Protein AF-0000000082745280 (afdb_homodimer)

Sequence (286 aa):
MVLLRSLFILQVLVRMVLTYNFSNCNFASITDIYCNIIFHDLTGDLKGAKFAKFEQIEDCESKPACLLKIENYTLNPIPGCPSLPEKIFAWRTRAALIGHCPGYPETERNDGTQEMAQEVQNICLNQTSQILRLWYSFMQSPEMVLLRSLFILQVLVRMVLTYNFSNCNFASITDIYCNIIFHDLTGDLKGAKFAKFEQIEDCESKPACLLKIENYTLNPIPGCPSLPEKIFAWRTRAALIGHCPGYPETERNDGTQEMAQEVQNICLNQTSQILRLWYSFMQSPE

Solvent-accessible surface area (backbone atoms only — not comparable to full-atom values): 16224 Å² total; per-residue (Å²): 133,82,76,62,78,74,58,63,75,64,68,60,76,72,65,82,57,81,67,75,76,48,76,74,36,44,60,70,60,47,51,51,46,36,73,72,45,40,48,56,42,52,52,44,70,44,46,85,54,71,81,65,87,55,89,71,72,78,74,44,83,25,28,35,55,20,52,52,50,43,51,51,69,34,62,41,64,42,93,59,27,68,63,49,38,53,34,63,44,29,41,50,49,51,50,44,41,46,75,36,22,81,85,43,76,65,65,78,66,47,76,61,47,53,54,43,30,50,46,25,50,48,46,39,47,45,51,50,51,43,48,53,50,43,52,52,29,32,73,70,28,53,128,134,81,76,66,80,74,61,68,71,68,68,63,75,73,65,82,57,82,66,77,76,48,76,74,35,44,60,70,59,46,50,51,47,35,72,72,47,38,48,56,44,50,51,43,71,43,46,86,54,72,81,64,88,55,88,71,71,77,76,44,84,25,29,38,55,19,52,51,48,44,50,50,67,35,61,42,63,42,93,60,25,67,63,50,38,54,35,65,43,28,42,51,50,51,50,45,40,46,75,35,22,81,85,44,75,63,65,80,65,47,79,60,47,53,54,43,30,49,46,24,52,48,45,40,45,44,51,49,52,43,47,52,50,41,52,52,29,32,74,71,29,54,124

Structure (mmCIF, N/CA/C/O backbone):
data_AF-0000000082745280-model_v1
#
loop_
_entity.id
_entity.type
_entity.pdbx_description
1 polymer 'Thymic stromal lymphopoietin'
#
loop_
_atom_site.group_PDB
_atom_site.id
_atom_site.type_symbol
_atom_site.label_atom_id
_atom_site.label_alt_id
_atom_site.label_comp_id
_atom_site.label_asym_id
_atom_site.label_entity_id
_atom_site.label_seq_id
_atom_site.pdbx_PDB_ins_code
_atom_site.Cartn_x
_atom_site.Cartn_y
_atom_site.Cartn_z
_atom_site.occupancy
_atom_site.B_iso_or_equiv
_atom_site.auth_seq_id
_atom_site.auth_comp_id
_atom_site.auth_asym_id
_atom_site.auth_atom_id
_atom_site.pdbx_PDB_model_num
ATOM 1 N N . MET A 1 1 ? 30.295 -16.219 11.171 1 20.38 1 MET A N 1
ATOM 2 C CA . MET A 1 1 ? 28.951 -16.226 11.74 1 20.38 1 MET A CA 1
ATOM 3 C C . MET A 1 1 ? 27.934 -15.687 10.74 1 20.38 1 MET A C 1
ATOM 5 O O . MET A 1 1 ? 26.77 -15.475 11.084 1 20.38 1 MET A O 1
ATOM 9 N N . VAL A 1 2 ? 28.292 -14.887 9.694 1 24.74 2 VAL A N 1
ATOM 10 C CA . VAL A 1 2 ? 27.63 -13.977 8.766 1 24.74 2 VAL A CA 1
ATOM 11 C C . VAL A 1 2 ? 26.761 -14.772 7.793 1 24.74 2 VAL A C 1
ATOM 13 O O . VAL A 1 2 ? 26.062 -14.192 6.959 1 24.74 2 VAL A O 1
ATOM 16 N N . LEU A 1 3 ? 26.975 -15.99 7.508 1 25.63 3 LEU A N 1
ATOM 17 C CA . LEU A 1 3 ? 26.423 -16.866 6.48 1 25.63 3 LEU A CA 1
ATOM 18 C C . LEU A 1 3 ? 24.954 -17.17 6.757 1 25.63 3 LEU A C 1
ATOM 20 O O . LEU A 1 3 ? 24.206 -17.521 5.842 1 25.63 3 LEU A O 1
ATOM 24 N N . LEU A 1 4 ? 24.511 -17.364 8.083 1 24.7 4 LEU A N 1
ATOM 25 C CA . LEU A 1 4 ? 23.285 -17.982 8.575 1 24.7 4 LEU A CA 1
ATOM 26 C C . LEU A 1 4 ? 22.095 -17.046 8.395 1 24.7 4 LEU A C 1
ATOM 28 O O . LEU A 1 4 ? 20.959 -17.412 8.707 1 24.7 4 LEU A O 1
ATOM 32 N N . ARG A 1 5 ? 22.337 -15.763 8.452 1 27.57 5 ARG A N 1
ATOM 33 C CA . ARG A 1 5 ? 21.192 -14.861 8.527 1 27.57 5 ARG A CA 1
ATOM 34 C C . ARG A 1 5 ? 20.339 -14.951 7.266 1 27.57 5 ARG A C 1
ATOM 36 O O . ARG A 1 5 ? 19.291 -14.309 7.172 1 27.57 5 ARG A O 1
ATOM 43 N N . SER A 1 6 ? 20.843 -15.449 6.133 1 29.47 6 SER A N 1
ATOM 44 C CA . SER A 1 6 ? 20.234 -15.674 4.826 1 29.47 6 SER A CA 1
ATOM 45 C C . SER A 1 6 ? 19.077 -16.663 4.917 1 29.47 6 SER A C 1
ATOM 47 O O . SER A 1 6 ? 18.165 -16.637 4.088 1 29.47 6 SER A O 1
ATOM 49 N N . LEU A 1 7 ? 19.187 -17.801 5.7 1 30.43 7 LEU A N 1
ATOM 50 C CA . LEU A 1 7 ? 18.369 -19.009 5.677 1 30.43 7 LEU A CA 1
ATOM 51 C C . LEU A 1 7 ? 17.042 -18.78 6.392 1 30.43 7 LEU A C 1
ATOM 53 O O . LEU A 1 7 ? 16.236 -19.704 6.525 1 30.43 7 LEU A O 1
ATOM 57 N N . PHE A 1 8 ? 16.997 -17.891 7.317 1 29.07 8 PHE A N 1
ATOM 58 C CA . PHE A 1 8 ? 15.823 -17.979 8.177 1 29.07 8 PHE A CA 1
ATOM 59 C C . PHE A 1 8 ? 14.543 -17.846 7.361 1 29.07 8 PHE A C 1
ATOM 61 O O . PHE A 1 8 ? 13.467 -18.24 7.816 1 29.07 8 PHE A O 1
ATOM 68 N N . ILE A 1 9 ? 14.625 -17.053 6.339 1 33.56 9 ILE A N 1
ATOM 69 C CA . ILE A 1 9 ? 13.32 -16.753 5.761 1 33.56 9 ILE A CA 1
ATOM 70 C C . ILE A 1 9 ? 12.676 -18.038 5.244 1 33.56 9 ILE A C 1
ATOM 72 O O . ILE A 1 9 ? 11.463 -18.09 5.032 1 33.56 9 ILE A O 1
ATOM 76 N N . LEU A 1 10 ? 13.474 -18.985 4.713 1 32.57 10 LEU A N 1
ATOM 77 C CA . LEU A 1 10 ? 12.762 -20.05 4.016 1 32.57 10 LEU A CA 1
ATOM 78 C C . LEU A 1 10 ? 12.042 -20.961 5.005 1 32.57 10 LEU A C 1
ATOM 80 O O . LEU A 1 10 ? 11.668 -22.085 4.661 1 32.57 10 LEU A O 1
ATOM 84 N N . GLN A 1 11 ? 12.208 -20.792 6.265 1 29.78 11 GLN A N 1
ATOM 85 C CA . GLN A 1 11 ? 11.499 -21.867 6.951 1 29.78 11 GLN A CA 1
ATOM 86 C C . GLN A 1 11 ? 10.036 -21.922 6.522 1 29.78 11 GLN A C 1
ATOM 88 O O . GLN A 1 11 ? 9.188 -21.235 7.096 1 29.78 11 GLN A O 1
ATOM 93 N N . VAL A 1 12 ? 9.808 -21.929 5.241 1 33.23 12 VAL A N 1
ATOM 94 C CA . VAL A 1 12 ? 8.505 -22.421 4.805 1 33.23 12 VAL A CA 1
ATOM 95 C C . VAL A 1 12 ? 8.153 -23.698 5.563 1 33.23 12 VAL A C 1
ATOM 97 O O . VAL A 1 12 ? 8.877 -24.694 5.484 1 33.23 12 VAL A O 1
ATOM 100 N N . LEU A 1 13 ? 7.808 -23.733 6.764 1 31.34 13 LEU A N 1
ATOM 101 C CA . LEU A 1 13 ? 7.047 -24.91 7.166 1 31.34 13 LEU A CA 1
ATOM 102 C C . LEU A 1 13 ? 6.226 -25.451 6.001 1 31.34 13 LEU A C 1
ATOM 104 O O . LEU A 1 13 ? 5.383 -24.74 5.447 1 31.34 13 LEU A O 1
ATOM 108 N N . VAL A 1 14 ? 6.849 -26.304 5.184 1 32.12 14 VAL A N 1
ATOM 109 C CA . VAL A 1 14 ? 6.13 -27.168 4.253 1 32.12 14 VAL A CA 1
ATOM 110 C C . VAL A 1 14 ? 4.923 -27.789 4.951 1 32.12 14 VAL A C 1
ATOM 112 O O . VAL A 1 14 ? 5.07 -28.711 5.757 1 32.12 14 VAL A O 1
ATOM 115 N N . ARG A 1 15 ? 4.085 -27.217 5.714 1 31.62 15 ARG A N 1
ATOM 116 C CA . ARG A 1 15 ? 2.864 -27.977 5.956 1 31.62 15 ARG A CA 1
ATOM 117 C C . ARG A 1 15 ? 2.512 -28.845 4.753 1 31.62 15 ARG A C 1
ATOM 119 O O . ARG A 1 15 ? 2.545 -28.378 3.613 1 31.62 15 ARG A O 1
ATOM 126 N N . MET A 1 16 ? 2.77 -30.044 4.775 1 33.92 16 MET A N 1
ATOM 127 C CA . MET A 1 16 ? 2.206 -31.07 3.903 1 33.92 16 MET A CA 1
ATOM 128 C C . MET A 1 16 ? 0.818 -30.667 3.415 1 33.92 16 MET A C 1
ATOM 130 O O . MET A 1 16 ? -0.185 -31.244 3.837 1 33.92 16 MET A O 1
ATOM 134 N N . VAL A 1 17 ? 0.343 -29.474 3.639 1 40.25 17 VAL A N 1
ATOM 135 C CA . VAL A 1 17 ? -0.977 -29.168 3.097 1 40.25 17 VAL A CA 1
ATOM 136 C C . VAL A 1 17 ? -1.088 -29.707 1.672 1 40.25 17 VAL A C 1
ATOM 138 O O . VAL A 1 17 ? -0.15 -29.587 0.881 1 40.25 17 VAL A O 1
ATOM 141 N N . LEU A 1 18 ? -1.775 -30.672 1.586 1 46.65 18 LEU A N 1
ATOM 142 C CA . LEU A 1 18 ? -2.279 -31.201 0.323 1 46.65 18 LEU A CA 1
ATOM 143 C C . LEU A 1 18 ? -2.377 -30.099 -0.727 1 46.65 18 LEU A C 1
ATOM 145 O O . LEU A 1 18 ? -3.23 -29.214 -0.626 1 46.65 18 LEU A O 1
ATOM 149 N N . THR A 1 19 ? -1.165 -29.609 -1.071 1 64.26 19 THR A N 1
ATOM 150 C CA . THR A 1 19 ? -1.054 -28.599 -2.118 1 64.26 19 THR A CA 1
ATOM 151 C C . THR A 1 19 ? -1.897 -28.983 -3.331 1 64.26 19 THR A C 1
ATOM 153 O O . THR A 1 19 ? -2.028 -30.165 -3.653 1 64.26 19 THR A O 1
ATOM 156 N N . TYR A 1 20 ? -2.902 -28.225 -3.576 1 77.71 20 TYR A N 1
ATOM 157 C CA . TYR A 1 20 ? -3.739 -28.363 -4.763 1 77.71 20 TYR A CA 1
ATOM 158 C C . TYR A 1 20 ? -2.896 -28.688 -5.99 1 77.71 20 TYR A C 1
ATOM 160 O O . TYR A 1 20 ? -1.792 -28.162 -6.15 1 77.71 20 TYR A O 1
ATOM 168 N N . ASN A 1 21 ? -3.322 -29.754 -6.628 1 85.62 21 ASN A N 1
ATOM 169 C CA . ASN A 1 21 ? -2.713 -30.068 -7.916 1 85.62 21 ASN A CA 1
ATOM 170 C C . ASN A 1 21 ? -3.196 -29.122 -9.011 1 85.62 21 ASN A C 1
ATOM 172 O O . ASN A 1 21 ? -4.35 -29.195 -9.435 1 85.62 21 ASN A O 1
ATOM 176 N N . PHE A 1 22 ? -2.355 -28.33 -9.534 1 92.74 22 PHE A N 1
ATOM 177 C CA . PHE A 1 22 ? -2.747 -27.282 -10.469 1 92.74 22 PHE A CA 1
ATOM 178 C C . PHE A 1 22 ? -2.64 -27.772 -11.908 1 92.74 22 PHE A C 1
ATOM 180 O O . PHE A 1 22 ? -2.738 -26.981 -12.848 1 92.74 22 PHE A O 1
ATOM 187 N N . SER A 1 23 ? -2.473 -29.066 -12.091 1 91.05 23 SER A N 1
ATOM 188 C CA . SER A 1 23 ? -2.208 -29.591 -13.426 1 91.05 23 SER A CA 1
ATOM 189 C C . SER A 1 23 ? -3.43 -29.452 -14.328 1 91.05 23 SER A C 1
ATOM 191 O O . SER A 1 23 ? -3.302 -29.408 -15.553 1 91.05 23 SER A O 1
ATOM 193 N N . ASN A 1 24 ? -4.605 -29.338 -13.803 1 92.63 24 ASN A N 1
ATOM 194 C CA . ASN A 1 24 ? -5.817 -29.325 -14.617 1 92.63 24 ASN A CA 1
ATOM 195 C C . ASN A 1 24 ? -6.37 -27.912 -14.775 1 92.63 24 ASN A C 1
ATOM 197 O O . ASN A 1 24 ? -7.516 -27.732 -15.191 1 92.63 24 ASN A O 1
ATOM 201 N N . CYS A 1 25 ? -5.631 -26.935 -14.477 1 95.01 25 CYS A N 1
ATOM 202 C CA . CYS A 1 25 ? -6.085 -25.552 -14.563 1 95.01 25 CYS A CA 1
ATOM 203 C C . CYS A 1 25 ? -6.121 -25.079 -16.011 1 95.01 25 CYS A C 1
ATOM 205 O O . CYS A 1 25 ? -5.441 -25.643 -16.87 1 95.01 25 CYS A O 1
ATOM 207 N N . ASN A 1 26 ? -7.073 -24.102 -16.284 1 96.17 26 ASN A N 1
ATOM 208 C CA . ASN A 1 26 ? -7.103 -23.431 -17.579 1 96.17 26 ASN A CA 1
ATOM 209 C C . ASN A 1 26 ? -6.022 -22.358 -17.68 1 96.17 26 ASN A C 1
ATOM 211 O O . ASN A 1 26 ? -6.287 -21.179 -17.44 1 96.17 26 ASN A O 1
ATOM 215 N N . PHE A 1 27 ? -4.859 -22.767 -18.09 1 95.47 27 PHE A N 1
ATOM 216 C CA . PHE A 1 27 ? -3.68 -21.909 -18.081 1 95.47 27 PHE A CA 1
ATOM 217 C C . PHE A 1 27 ? -3.87 -20.719 -19.014 1 95.47 27 PHE A C 1
ATOM 219 O O . PHE A 1 27 ? -3.394 -19.618 -18.729 1 95.47 27 PHE A O 1
ATOM 226 N N . ALA A 1 28 ? -4.566 -20.93 -20.116 1 94.64 28 ALA A N 1
ATOM 227 C CA . ALA A 1 28 ? -4.796 -19.839 -21.06 1 94.64 28 ALA A CA 1
ATOM 228 C C . ALA A 1 28 ? -5.616 -18.723 -20.418 1 94.64 28 ALA A C 1
ATOM 230 O O . ALA A 1 28 ? -5.269 -17.545 -20.531 1 94.64 28 ALA A O 1
ATOM 231 N N . SER A 1 29 ? -6.633 -19.106 -19.677 1 94.33 29 SER A N 1
ATOM 232 C CA . SER A 1 29 ? -7.482 -18.119 -19.017 1 94.33 29 SER A CA 1
ATOM 233 C C . SER A 1 29 ? -6.73 -17.403 -17.9 1 94.33 29 SER A C 1
ATOM 235 O O . SER A 1 29 ? -6.869 -16.19 -17.73 1 94.33 29 SER A O 1
ATOM 237 N N . ILE A 1 30 ? -5.976 -18.123 -17.186 1 94.73 30 ILE A N 1
ATOM 238 C CA . ILE A 1 30 ? -5.218 -17.541 -16.083 1 94.73 30 ILE A CA 1
ATOM 239 C C . ILE A 1 30 ? -4.18 -16.564 -16.631 1 94.73 30 ILE A C 1
ATOM 241 O O . ILE A 1 30 ? -3.983 -15.482 -16.074 1 94.73 30 ILE A O 1
ATOM 245 N N . THR A 1 31 ? -3.51 -16.933 -17.727 1 94.32 31 THR A N 1
ATOM 246 C CA . THR A 1 31 ? -2.565 -16.032 -18.378 1 94.32 31 THR A CA 1
ATOM 247 C C . THR A 1 31 ? -3.254 -14.737 -18.798 1 94.32 31 THR A C 1
ATOM 249 O O . THR A 1 31 ? -2.71 -13.647 -18.606 1 94.32 31 THR A O 1
ATOM 252 N N . ASP A 1 32 ? -4.448 -14.892 -19.336 1 93.84 32 ASP A N 1
ATOM 253 C CA . ASP A 1 32 ? -5.207 -13.723 -19.768 1 93.84 32 ASP A CA 1
ATOM 254 C C . ASP A 1 32 ? -5.53 -12.81 -18.588 1 93.84 32 ASP A C 1
ATOM 256 O O . ASP A 1 32 ? -5.377 -11.59 -18.679 1 93.84 32 ASP A O 1
ATOM 260 N N . ILE A 1 33 ? -5.916 -13.341 -17.457 1 92.17 33 ILE A N 1
ATOM 261 C CA . ILE A 1 33 ? -6.25 -12.58 -16.258 1 92.17 33 ILE A CA 1
ATOM 262 C C . ILE A 1 33 ? -4.996 -11.904 -15.71 1 92.17 33 ILE A C 1
ATOM 264 O O . ILE A 1 33 ? -5.034 -10.735 -15.319 1 92.17 33 ILE A O 1
ATOM 268 N N . TYR A 1 34 ? -3.91 -12.625 -15.716 1 93.83 34 TYR A N 1
ATOM 269 C CA . TYR A 1 34 ? -2.663 -12.027 -15.252 1 93.83 34 TYR A CA 1
ATOM 270 C C . TYR A 1 34 ? -2.272 -10.837 -16.12 1 93.83 34 TYR A C 1
ATOM 272 O O . TYR A 1 34 ? -2.029 -9.741 -15.61 1 93.83 34 TYR A O 1
ATOM 280 N N . CYS A 1 35 ? -2.246 -11 -17.482 1 92.28 35 CYS A N 1
ATOM 281 C CA . CYS A 1 35 ? -1.739 -9.983 -18.397 1 92.28 35 CYS A CA 1
ATOM 282 C C . CYS A 1 35 ? -2.62 -8.74 -18.372 1 92.28 35 CYS A C 1
ATOM 284 O O . CYS A 1 35 ? -2.121 -7.618 -18.471 1 92.28 35 CYS A O 1
ATOM 286 N N . ASN A 1 36 ? -3.876 -8.951 -18.063 1 90.21 36 ASN A N 1
ATOM 287 C CA . ASN A 1 36 ? -4.789 -7.828 -18.252 1 90.21 36 ASN A CA 1
ATOM 288 C C . ASN A 1 36 ? -5.172 -7.187 -16.922 1 90.21 36 ASN A C 1
ATOM 290 O O . ASN A 1 36 ? -5.676 -6.063 -16.892 1 90.21 36 ASN A O 1
ATOM 294 N N . ILE A 1 37 ? -4.942 -7.879 -15.793 1 88.98 37 ILE A N 1
ATOM 295 C CA . ILE A 1 37 ? -5.477 -7.366 -14.536 1 88.98 37 ILE A CA 1
ATOM 296 C C . ILE A 1 37 ? -4.396 -7.41 -13.459 1 88.98 37 ILE A C 1
ATOM 298 O O . ILE A 1 37 ? -3.899 -6.367 -13.026 1 88.98 37 ILE A O 1
ATOM 302 N N . ILE A 1 38 ? -3.89 -8.607 -13.134 1 91.4 38 ILE A N 1
ATOM 303 C CA . ILE A 1 38 ? -3.026 -8.816 -11.977 1 91.4 38 ILE A CA 1
ATOM 304 C C . ILE A 1 38 ? -1.689 -8.111 -12.198 1 91.4 38 ILE A C 1
ATOM 306 O O . ILE A 1 38 ? -1.126 -7.529 -11.269 1 91.4 38 ILE A O 1
ATOM 310 N N . PHE A 1 39 ? -1.204 -8.087 -13.451 1 90.86 39 PHE A N 1
ATOM 311 C CA . PHE A 1 39 ? 0.055 -7.437 -13.796 1 90.86 39 PHE A CA 1
ATOM 312 C C . PHE A 1 39 ? 0.01 -5.953 -13.452 1 90.86 39 PHE A C 1
ATOM 314 O O . PHE A 1 39 ? 0.964 -5.413 -12.888 1 90.86 39 PHE A O 1
ATOM 321 N N . HIS A 1 40 ? -1.087 -5.34 -13.723 1 86.77 40 HIS A N 1
ATOM 322 C CA . HIS A 1 40 ? -1.23 -3.912 -13.459 1 86.77 40 HIS A CA 1
ATOM 323 C C . HIS A 1 40 ? -1.267 -3.629 -11.961 1 86.77 40 HIS A C 1
ATOM 325 O O . HIS A 1 40 ? -0.706 -2.633 -11.5 1 86.77 40 HIS A O 1
ATOM 331 N N . ASP A 1 41 ? -1.914 -4.561 -11.266 1 84.49 41 ASP A N 1
ATOM 332 C CA . ASP A 1 41 ? -1.949 -4.409 -9.815 1 84.49 41 ASP A CA 1
ATOM 333 C C . ASP A 1 41 ? -0.55 -4.529 -9.216 1 84.49 41 ASP A C 1
ATOM 335 O O . ASP A 1 41 ? -0.156 -3.717 -8.377 1 84.49 41 ASP A O 1
ATOM 339 N N . LEU A 1 42 ? 0.218 -5.519 -9.649 1 87.75 42 LEU A N 1
ATOM 340 C CA . LEU A 1 42 ? 1.561 -5.771 -9.137 1 87.75 42 LEU A CA 1
ATOM 341 C C . LEU A 1 42 ? 2.497 -4.615 -9.473 1 87.75 42 LEU A C 1
ATOM 343 O O . LEU A 1 42 ? 3.219 -4.122 -8.603 1 87.75 42 LEU A O 1
ATOM 347 N N . THR A 1 43 ? 2.453 -4.111 -10.682 1 84.55 43 THR A N 1
ATOM 348 C CA . THR A 1 43 ? 3.344 -3.033 -11.097 1 84.55 43 THR A CA 1
ATOM 349 C C . THR A 1 43 ? 2.957 -1.72 -10.422 1 84.55 43 THR A C 1
ATOM 351 O O . THR A 1 43 ? 3.819 -0.886 -10.137 1 84.55 43 THR A O 1
ATOM 354 N N . GLY A 1 44 ? 1.66 -1.573 -10.212 1 77.87 44 GLY A N 1
ATOM 355 C CA . GLY A 1 44 ? 1.217 -0.414 -9.454 1 77.87 44 GLY A CA 1
ATOM 356 C C . GLY A 1 44 ? 1.768 -0.379 -8.041 1 77.87 44 GLY A C 1
ATOM 357 O O . GLY A 1 44 ? 2.2 0.673 -7.563 1 77.87 44 GLY A O 1
ATOM 358 N N . ASP A 1 45 ? 1.731 -1.544 -7.359 1 78.1 45 ASP A N 1
ATOM 359 C CA . ASP A 1 45 ? 2.245 -1.656 -5.997 1 78.1 45 ASP A CA 1
ATOM 360 C C . ASP A 1 45 ? 3.749 -1.399 -5.955 1 78.1 45 ASP A C 1
ATOM 362 O O . ASP A 1 45 ? 4.279 -0.948 -4.938 1 78.1 45 ASP A O 1
ATOM 366 N N . LEU A 1 46 ? 4.399 -1.697 -7.048 1 78.64 46 LEU A N 1
ATOM 367 C CA . LEU A 1 46 ? 5.855 -1.599 -7.078 1 78.64 46 LEU A CA 1
ATOM 368 C C . LEU A 1 46 ? 6.296 -0.226 -7.574 1 78.64 46 LEU A C 1
ATOM 370 O O . LEU A 1 46 ? 7.494 0.058 -7.646 1 78.64 46 LEU A O 1
ATOM 374 N N . LYS A 1 47 ? 5.321 0.513 -7.88 1 70.27 47 LYS A N 1
ATOM 375 C CA . LYS A 1 47 ? 5.671 1.833 -8.397 1 70.27 47 LYS A CA 1
ATOM 376 C C . LYS A 1 47 ? 6.447 2.641 -7.361 1 70.27 47 LYS A C 1
ATOM 378 O O . LYS A 1 47 ? 6.031 2.741 -6.205 1 70.27 47 LYS A O 1
ATOM 383 N N . GLY A 1 48 ? 7.638 3.18 -7.79 1 59.46 48 GLY A N 1
ATOM 384 C CA . GLY A 1 48 ? 8.464 4.002 -6.92 1 59.46 48 GLY A CA 1
ATOM 385 C C . GLY A 1 48 ? 9.417 3.192 -6.062 1 59.46 48 GLY A C 1
ATOM 386 O O . GLY A 1 48 ? 10.252 3.755 -5.352 1 59.46 48 GLY A O 1
ATOM 387 N N . ALA A 1 49 ? 9.008 1.863 -5.904 1 62.75 49 ALA A N 1
ATOM 388 C CA . ALA A 1 49 ? 9.912 1.011 -5.136 1 62.75 49 ALA A CA 1
ATOM 389 C C . ALA A 1 49 ? 11.314 1.013 -5.739 1 62.75 49 ALA A C 1
ATOM 391 O O . ALA A 1 49 ? 11.47 1.087 -6.96 1 62.75 49 ALA A O 1
ATOM 392 N N . LYS A 1 50 ? 12.216 1.406 -4.931 1 54.88 50 LYS A N 1
ATOM 393 C CA . LYS A 1 50 ? 13.585 1.239 -5.41 1 54.88 50 LYS A CA 1
ATOM 394 C C . LYS A 1 50 ? 13.916 -0.234 -5.628 1 54.88 50 LYS A C 1
ATOM 396 O O . LYS A 1 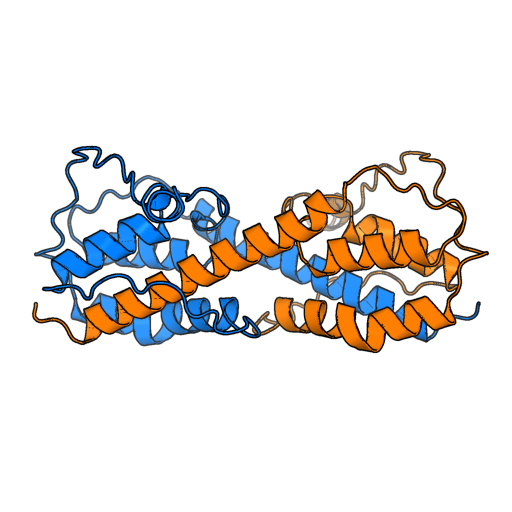50 ? 13.571 -1.082 -4.802 1 54.88 50 LYS A O 1
ATOM 401 N N . PHE A 1 51 ? 13.964 -0.723 -6.909 1 50.28 51 PHE A N 1
ATOM 402 C CA . PHE A 1 51 ? 14.246 -2.09 -7.33 1 50.28 51 PHE A CA 1
ATOM 403 C C . PHE A 1 51 ? 15.26 -2.745 -6.401 1 50.28 51 PHE A C 1
ATOM 405 O O . PHE A 1 51 ? 16.46 -2.476 -6.494 1 50.28 51 PHE A O 1
ATOM 412 N N . ALA A 1 52 ? 14.989 -2.703 -5.165 1 47.77 52 ALA A N 1
ATOM 413 C CA . ALA A 1 52 ? 15.982 -3.466 -4.414 1 47.77 52 ALA A CA 1
ATOM 414 C C . ALA A 1 52 ? 16.186 -4.85 -5.023 1 47.77 52 ALA A C 1
ATOM 416 O O . ALA A 1 52 ? 15.249 -5.439 -5.567 1 47.77 52 ALA A O 1
ATOM 417 N N . LYS A 1 53 ? 17.413 -5.119 -5.372 1 49.47 53 LYS A N 1
ATOM 418 C CA . LYS A 1 53 ? 17.934 -6.42 -5.78 1 49.47 53 LYS A CA 1
ATOM 419 C C . LYS A 1 53 ? 17.507 -7.514 -4.806 1 49.47 53 LYS A C 1
ATOM 421 O O . LYS A 1 53 ? 17.94 -7.528 -3.652 1 49.47 53 LYS A O 1
ATOM 426 N N . PHE A 1 54 ? 16.302 -7.975 -4.915 1 54.41 54 PHE A N 1
ATOM 427 C CA . PHE A 1 54 ? 15.944 -9.038 -3.984 1 54.41 54 PHE A CA 1
ATOM 428 C C . PHE A 1 54 ? 16.36 -10.399 -4.529 1 54.41 54 PHE A C 1
ATOM 430 O O . PHE A 1 54 ? 16.523 -10.565 -5.74 1 54.4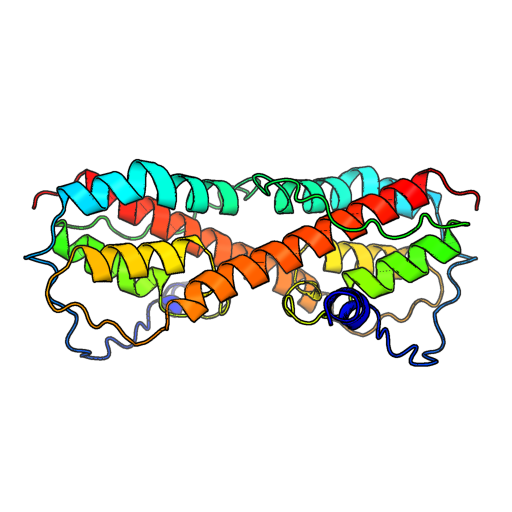1 54 PHE A O 1
ATOM 437 N N . GLU A 1 55 ? 16.96 -11.179 -3.568 1 56.42 55 GLU A N 1
ATOM 438 C CA . GLU A 1 55 ? 17.215 -12.565 -3.952 1 56.42 55 GLU A CA 1
ATOM 439 C C . GLU A 1 55 ? 16.031 -13.153 -4.713 1 56.42 55 GLU A C 1
ATOM 441 O O . GLU A 1 55 ? 14.883 -13.022 -4.283 1 56.42 55 GLU A O 1
ATOM 446 N N . GLN A 1 56 ? 16.321 -13.574 -5.791 1 62.8 56 GLN A N 1
ATOM 447 C CA . GLN A 1 56 ? 15.34 -13.967 -6.798 1 62.8 56 GLN A CA 1
ATOM 448 C C . GLN A 1 56 ? 14.845 -15.39 -6.558 1 62.8 56 GLN A C 1
ATOM 450 O O . GLN A 1 56 ? 15.629 -16.275 -6.208 1 62.8 56 GLN A O 1
ATOM 455 N N . ILE A 1 57 ? 13.572 -15.55 -6.34 1 68.24 57 ILE A N 1
ATOM 456 C CA . ILE A 1 57 ? 12.954 -16.871 -6.357 1 68.24 57 ILE A CA 1
ATOM 457 C C . ILE A 1 57 ? 13.295 -17.584 -7.663 1 68.24 57 ILE A C 1
ATOM 459 O O . ILE A 1 57 ? 13.364 -16.954 -8.722 1 68.24 57 ILE A O 1
ATOM 463 N N . GLU A 1 58 ? 13.661 -18.862 -7.468 1 73.16 58 GLU A N 1
ATOM 464 C CA . GLU A 1 58 ? 13.953 -19.689 -8.635 1 73.16 58 GLU A CA 1
ATOM 465 C C . GLU A 1 58 ? 12.744 -19.784 -9.561 1 73.16 58 GLU A C 1
ATOM 467 O O . GLU A 1 58 ? 11.607 -19.896 -9.097 1 73.16 58 GLU A O 1
ATOM 472 N N . ASP A 1 59 ? 13.077 -19.835 -10.85 1 80.21 59 ASP A N 1
ATOM 473 C CA . ASP A 1 59 ? 12.036 -20.007 -11.858 1 80.21 59 ASP A CA 1
ATOM 474 C C . ASP A 1 59 ? 11.329 -21.351 -11.694 1 80.21 59 ASP A C 1
ATOM 476 O O . ASP A 1 59 ? 11.876 -22.276 -11.09 1 80.21 59 ASP A O 1
ATOM 480 N N . CYS A 1 60 ? 10.119 -21.3 -12.165 1 85.97 60 CYS A N 1
ATOM 481 C CA . CYS A 1 60 ? 9.342 -22.528 -12.046 1 85.97 60 CYS A CA 1
ATOM 482 C C . CYS A 1 60 ? 9.606 -23.457 -13.225 1 85.97 60 CYS A C 1
ATOM 484 O O . CYS A 1 60 ? 10.045 -23.011 -14.286 1 85.97 60 CYS A O 1
ATOM 486 N N . GLU A 1 61 ? 9.404 -24.747 -12.987 1 86.14 61 GLU A N 1
ATOM 487 C CA . GLU A 1 61 ? 9.69 -25.763 -13.996 1 86.14 61 GLU A CA 1
ATOM 488 C C . GLU A 1 61 ? 8.472 -26.024 -14.878 1 86.14 61 GLU A C 1
ATOM 490 O O . GLU A 1 61 ? 8.594 -26.608 -15.957 1 86.14 61 GLU A O 1
ATOM 495 N N . SER A 1 62 ? 7.34 -25.77 -14.39 1 91.49 62 SER A N 1
ATOM 496 C CA . SER A 1 62 ? 6.085 -25.968 -15.109 1 91.49 62 SER A CA 1
ATOM 497 C C . SER A 1 62 ? 5.017 -24.987 -14.638 1 91.49 62 SER A C 1
ATOM 499 O O . SER A 1 62 ? 5.158 -24.367 -13.582 1 91.49 62 SER A O 1
ATOM 501 N N . LYS A 1 63 ? 3.99 -24.902 -15.399 1 93.71 63 LYS A N 1
ATOM 502 C CA . LYS A 1 63 ? 2.914 -23.981 -15.046 1 93.71 63 LYS A CA 1
ATOM 503 C C . LYS A 1 63 ? 2.259 -24.38 -13.727 1 93.71 63 LYS A C 1
ATOM 505 O O . LYS A 1 63 ? 2.011 -23.531 -12.868 1 93.71 63 LYS A O 1
ATOM 510 N N . PRO A 1 64 ? 2.046 -25.72 -13.536 1 91.51 64 PRO A N 1
ATOM 511 C CA . PRO A 1 64 ? 1.482 -26.087 -12.235 1 91.51 64 PRO A CA 1
ATOM 512 C C . PRO A 1 64 ? 2.416 -25.76 -11.072 1 91.51 64 PRO A C 1
ATOM 514 O O . PRO A 1 64 ? 1.96 -25.322 -10.013 1 91.51 64 PRO A O 1
ATOM 517 N N . ALA A 1 65 ? 3.648 -25.899 -11.232 1 87.78 65 ALA A N 1
ATOM 518 C CA . ALA A 1 65 ? 4.624 -25.594 -10.189 1 87.78 65 ALA A CA 1
ATOM 519 C C . ALA A 1 65 ? 4.663 -24.097 -9.896 1 87.78 65 ALA A C 1
ATOM 521 O O . ALA A 1 65 ? 4.832 -23.687 -8.745 1 87.78 65 ALA A O 1
ATOM 522 N N . CYS A 1 66 ? 4.442 -23.343 -10.937 1 92.66 66 CYS A N 1
ATOM 523 C CA . CYS A 1 66 ? 4.424 -21.894 -10.764 1 92.66 66 CYS A CA 1
ATOM 524 C C . CYS A 1 66 ? 3.2 -21.455 -9.969 1 92.66 66 CYS A C 1
ATOM 526 O O . CYS A 1 66 ? 3.309 -20.637 -9.054 1 92.66 66 CYS A O 1
ATOM 528 N N . LEU A 1 67 ? 2.104 -22.056 -10.349 1 93.12 67 LEU A N 1
ATOM 529 C CA . LEU A 1 67 ? 0.87 -21.689 -9.663 1 93.12 67 LEU A CA 1
ATOM 530 C C . LEU A 1 67 ? 0.937 -22.063 -8.186 1 93.12 67 LEU A C 1
ATOM 532 O O . LEU A 1 67 ? 0.388 -21.358 -7.337 1 93.12 67 LEU A O 1
ATOM 536 N N . LEU A 1 68 ? 1.637 -23.108 -7.862 1 88.84 68 LEU A N 1
ATOM 537 C CA . LEU A 1 68 ? 1.826 -23.493 -6.467 1 88.84 68 LEU A CA 1
ATOM 538 C C . LEU A 1 68 ? 2.63 -22.437 -5.717 1 88.84 68 LEU A C 1
ATOM 540 O O . LEU A 1 68 ? 2.255 -22.033 -4.614 1 88.84 68 LEU A O 1
ATOM 544 N N . LYS A 1 69 ? 3.673 -21.961 -6.335 1 86.46 69 LYS A N 1
ATOM 545 C CA . LYS A 1 69 ? 4.51 -20.931 -5.726 1 86.46 69 LYS A CA 1
ATOM 546 C C . LYS A 1 69 ? 3.756 -19.61 -5.607 1 86.46 69 LYS A C 1
ATOM 548 O O . LYS A 1 69 ? 3.819 -18.944 -4.571 1 86.46 69 LYS A O 1
ATOM 553 N N . ILE A 1 70 ? 3.093 -19.263 -6.671 1 91.45 70 ILE A N 1
ATOM 554 C CA . ILE A 1 70 ? 2.335 -18.017 -6.699 1 91.45 70 ILE A CA 1
ATOM 555 C C . ILE A 1 70 ? 1.287 -18.025 -5.588 1 91.45 70 ILE A C 1
ATOM 557 O O . ILE A 1 70 ? 1.15 -17.048 -4.849 1 91.45 70 ILE A O 1
ATOM 561 N N . GLU A 1 71 ? 0.528 -19.119 -5.495 1 87.76 71 GLU A N 1
ATOM 562 C CA . GLU A 1 71 ? -0.47 -19.243 -4.436 1 87.76 71 GLU A CA 1
ATOM 563 C C . GLU A 1 71 ? 0.165 -19.082 -3.058 1 87.76 71 GLU A C 1
ATOM 565 O O . GLU A 1 71 ? -0.337 -18.328 -2.222 1 87.76 71 GLU A O 1
ATOM 570 N N . ASN A 1 72 ? 1.241 -19.683 -2.811 1 83.99 72 ASN A N 1
ATOM 571 C CA . ASN A 1 72 ? 1.898 -19.677 -1.508 1 83.99 72 ASN A CA 1
ATOM 572 C C . ASN A 1 72 ? 2.438 -18.293 -1.159 1 83.99 72 ASN A C 1
ATOM 574 O O . ASN A 1 72 ? 2.179 -17.777 -0.07 1 83.99 72 ASN A O 1
ATOM 578 N N . TYR A 1 73 ? 3.09 -17.68 -2.086 1 84.98 73 TYR A N 1
ATOM 579 C CA . TYR A 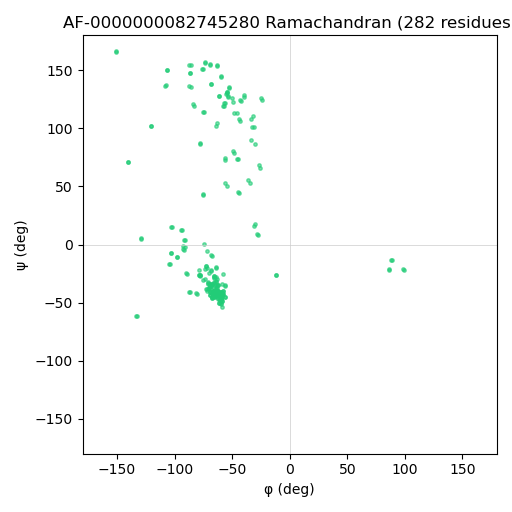1 73 ? 3.771 -16.419 -1.818 1 84.98 73 TYR A CA 1
ATOM 580 C C . TYR A 1 73 ? 2.783 -15.259 -1.796 1 84.98 73 TYR A C 1
ATOM 582 O O . TYR A 1 73 ? 3.059 -14.212 -1.205 1 84.98 73 TYR A O 1
ATOM 590 N N . THR A 1 74 ? 1.707 -15.44 -2.511 1 86.68 74 THR A N 1
ATOM 591 C CA . THR A 1 74 ? 0.733 -14.359 -2.619 1 86.68 74 THR A CA 1
ATOM 592 C C . THR A 1 74 ? -0.265 -14.413 -1.465 1 86.68 74 THR A C 1
ATOM 594 O O . THR A 1 74 ? -0.63 -13.377 -0.905 1 86.68 74 THR A O 1
ATOM 597 N N . LEU A 1 75 ? -0.734 -15.605 -1.065 1 83.16 75 LEU A N 1
ATOM 598 C CA . LEU A 1 75 ? -1.923 -15.709 -0.227 1 83.16 75 LEU A CA 1
ATOM 599 C C . LEU A 1 75 ? -1.544 -16.002 1.221 1 83.16 75 LEU A C 1
ATOM 601 O O . LEU A 1 75 ? -2.4 -15.977 2.108 1 83.16 75 LEU A O 1
ATOM 605 N N . ASN A 1 76 ? -0.321 -16.252 1.432 1 76.93 76 ASN A N 1
ATOM 606 C CA . ASN A 1 76 ? 0.113 -16.476 2.807 1 76.93 76 ASN A CA 1
ATOM 607 C C . ASN A 1 76 ? 0.938 -15.305 3.332 1 76.93 76 ASN A C 1
ATOM 609 O O . ASN A 1 76 ? 1.759 -14.743 2.606 1 76.93 76 ASN A O 1
ATOM 613 N N . PRO A 1 77 ? 0.596 -14.951 4.617 1 70.34 77 PRO A N 1
ATOM 614 C CA . PRO A 1 77 ? 1.362 -13.844 5.194 1 70.34 77 PRO A CA 1
ATOM 615 C C . PRO A 1 77 ? 2.82 -14.21 5.46 1 70.34 77 PRO A C 1
ATOM 617 O O . PRO A 1 77 ? 3.128 -15.372 5.738 1 70.34 77 PRO A O 1
ATOM 620 N N . ILE A 1 78 ? 3.688 -13.287 5.133 1 69.22 78 ILE A N 1
ATOM 621 C CA . ILE A 1 78 ? 5.093 -13.464 5.482 1 69.22 78 ILE A CA 1
ATOM 622 C C . ILE A 1 78 ? 5.461 -12.529 6.632 1 69.22 78 ILE A C 1
ATOM 624 O O . ILE A 1 78 ? 4.842 -11.477 6.807 1 69.22 78 ILE A O 1
ATOM 628 N N . PRO A 1 79 ? 6.431 -13.023 7.401 1 68.05 79 PRO A N 1
ATOM 629 C CA . PRO A 1 79 ? 6.924 -12.065 8.395 1 68.05 79 PRO A CA 1
ATOM 630 C C . PRO A 1 79 ? 7.367 -10.744 7.771 1 68.05 79 PRO A C 1
ATOM 632 O O . PRO A 1 79 ? 8.004 -10.738 6.714 1 68.05 79 PRO A O 1
ATOM 635 N N . GLY A 1 80 ? 6.914 -9.72 8.312 1 66.2 80 GLY A N 1
ATOM 636 C CA . GLY A 1 80 ? 7.288 -8.406 7.813 1 66.2 80 GLY A CA 1
ATOM 637 C C . GLY A 1 80 ? 6.243 -7.797 6.897 1 66.2 80 GLY A C 1
ATOM 638 O O . GLY A 1 80 ? 6.255 -6.589 6.65 1 66.2 80 GLY A O 1
ATOM 639 N N . CYS A 1 81 ? 5.444 -8.71 6.363 1 75.16 81 CYS A N 1
ATOM 640 C CA . CYS A 1 81 ? 4.39 -8.192 5.498 1 75.16 81 CYS A CA 1
ATOM 641 C C . CYS A 1 81 ? 3.088 -8.955 5.708 1 75.16 81 CYS A C 1
ATOM 643 O O . CYS A 1 81 ? 2.603 -9.628 4.797 1 75.16 81 CYS A O 1
ATOM 645 N N . PRO A 1 82 ? 2.499 -8.748 6.786 1 72.6 82 PRO A N 1
ATOM 646 C CA . PRO A 1 82 ? 1.283 -9.505 7.093 1 72.6 82 PRO A CA 1
ATOM 647 C C . PRO A 1 82 ? 0.084 -9.06 6.259 1 72.6 82 PRO A C 1
ATOM 649 O O . PRO A 1 82 ? -0.877 -9.818 6.1 1 72.6 82 PRO A O 1
ATOM 652 N N . SER A 1 83 ? 0.133 -7.901 5.679 1 73.14 83 SER A N 1
ATOM 653 C CA . SER A 1 83 ? -1.023 -7.35 4.98 1 73.14 83 SER A CA 1
ATOM 654 C C . SER A 1 83 ? -1.011 -7.733 3.504 1 73.14 83 SER A C 1
ATOM 656 O O . SER A 1 83 ? -1.935 -7.396 2.762 1 73.14 83 SER A O 1
ATOM 658 N N . LEU A 1 84 ? -0.03 -8.569 3.058 1 78.88 84 LEU A N 1
ATOM 659 C CA . LEU A 1 84 ? 0.122 -8.888 1.643 1 78.88 84 LEU A CA 1
ATOM 660 C C . LEU A 1 84 ? -1.128 -9.575 1.103 1 78.88 84 LEU A C 1
ATOM 662 O O . LEU A 1 84 ? -1.636 -9.205 0.042 1 78.88 84 LEU A O 1
ATOM 666 N N . PRO A 1 85 ? -1.693 -10.546 1.907 1 78.5 85 PRO A N 1
ATOM 667 C CA . PRO A 1 85 ? -2.849 -11.251 1.348 1 78.5 85 PRO A CA 1
ATOM 668 C C . PRO A 1 85 ? -4.074 -10.351 1.201 1 78.5 85 PRO A C 1
ATOM 670 O O . PRO A 1 85 ? -5.047 -10.73 0.544 1 78.5 85 PRO A O 1
ATOM 673 N N . GLU A 1 86 ? -3.989 -9.211 1.74 1 75.19 86 GLU A N 1
ATOM 674 C CA . GLU A 1 86 ? -5.119 -8.288 1.695 1 75.19 86 GLU A CA 1
ATOM 675 C C . GLU A 1 86 ? -5.027 -7.36 0.487 1 75.19 86 GLU A C 1
ATOM 677 O O . GLU A 1 86 ? -5.962 -6.61 0.201 1 75.19 86 GLU A O 1
ATOM 682 N N . LYS A 1 87 ? -3.958 -7.477 -0.216 1 80.79 87 LYS A N 1
ATOM 683 C CA . LYS A 1 87 ? -3.774 -6.623 -1.386 1 80.79 87 LYS A CA 1
ATOM 684 C C . LYS A 1 87 ? -4.677 -7.063 -2.535 1 80.79 87 LYS A C 1
ATOM 686 O O . LYS A 1 87 ? -5.078 -8.227 -2.606 1 80.79 87 LYS A O 1
ATOM 691 N N . ILE A 1 88 ? -4.956 -6.18 -3.391 1 80.93 88 ILE A N 1
ATOM 692 C CA . ILE A 1 88 ? -5.901 -6.413 -4.478 1 80.93 88 ILE A CA 1
ATOM 693 C C . ILE A 1 88 ? -5.375 -7.518 -5.39 1 80.93 88 ILE A C 1
ATOM 695 O O . ILE A 1 88 ? -6.139 -8.374 -5.843 1 80.93 88 ILE A O 1
ATOM 699 N N . PHE A 1 89 ? -4.093 -7.53 -5.684 1 87.37 89 PHE A N 1
ATOM 700 C CA . PHE A 1 89 ? -3.566 -8.554 -6.577 1 87.37 89 PHE A CA 1
ATOM 701 C C . PHE A 1 89 ? -3.686 -9.936 -5.947 1 87.37 89 PHE A C 1
ATOM 703 O O . PHE A 1 89 ? -3.76 -10.943 -6.655 1 87.37 89 PHE A O 1
ATOM 710 N N . ALA A 1 90 ? -3.571 -10.071 -4.62 1 88.21 90 ALA A N 1
ATOM 711 C CA . ALA A 1 90 ? -3.73 -11.353 -3.939 1 88.21 90 ALA A CA 1
ATOM 712 C C . ALA A 1 90 ? -5.158 -11.874 -4.078 1 88.21 90 ALA A C 1
ATOM 714 O O . ALA A 1 90 ? -5.369 -13.049 -4.39 1 88.21 90 ALA A O 1
ATOM 715 N N . TRP A 1 91 ? -6.117 -11.015 -3.99 1 84.92 91 TRP A N 1
ATOM 716 C CA . TRP A 1 91 ? -7.521 -11.381 -4.144 1 84.92 91 TRP A CA 1
ATOM 717 C C . TRP A 1 91 ? -7.81 -11.845 -5.567 1 84.92 91 TRP A C 1
ATOM 719 O O . TRP A 1 91 ? -8.504 -12.844 -5.772 1 84.92 91 TRP A O 1
ATOM 729 N N . ARG A 1 92 ? -7.288 -11.117 -6.424 1 88.28 92 ARG A N 1
ATOM 730 C CA . ARG A 1 92 ? -7.541 -11.448 -7.822 1 88.28 92 ARG A CA 1
ATOM 731 C C . ARG A 1 92 ? -6.835 -12.741 -8.216 1 88.28 92 ARG A C 1
ATOM 733 O O . ARG A 1 92 ? -7.343 -13.506 -9.038 1 88.28 92 ARG A O 1
ATOM 740 N N . THR A 1 93 ? -5.669 -12.975 -7.643 1 91.53 93 THR A N 1
ATOM 741 C CA . THR A 1 93 ? -4.999 -14.255 -7.846 1 91.53 93 THR A CA 1
ATOM 742 C C . THR A 1 93 ? -5.866 -15.405 -7.342 1 91.53 93 THR A C 1
ATOM 744 O O . THR A 1 93 ? -6.058 -16.399 -8.046 1 91.53 93 THR A O 1
ATOM 747 N N . ARG A 1 94 ? -6.384 -15.228 -6.127 1 88.94 94 ARG A N 1
ATOM 748 C CA . ARG A 1 94 ? -7.252 -16.258 -5.564 1 88.94 94 ARG A CA 1
ATOM 749 C C . ARG A 1 94 ? -8.474 -16.487 -6.448 1 88.94 94 ARG A C 1
ATOM 751 O O . ARG A 1 94 ? -8.853 -17.631 -6.708 1 88.94 94 ARG A O 1
ATOM 758 N N . ALA A 1 95 ? -9.114 -15.376 -6.885 1 88.97 95 ALA A N 1
ATOM 759 C CA . ALA A 1 95 ? -10.29 -15.47 -7.746 1 88.97 95 ALA A CA 1
ATOM 760 C C . ALA A 1 95 ? -9.965 -16.21 -9.041 1 88.97 95 ALA A C 1
ATOM 762 O O . ALA A 1 95 ? -10.771 -17.006 -9.527 1 88.97 95 ALA A O 1
ATOM 763 N N . ALA A 1 96 ? -8.841 -15.88 -9.622 1 92.22 96 ALA A N 1
ATOM 764 C CA . ALA A 1 96 ? -8.42 -16.549 -10.85 1 92.22 96 ALA A CA 1
ATOM 765 C C . ALA A 1 96 ? -8.268 -18.051 -10.632 1 92.22 96 ALA A C 1
ATOM 767 O O . ALA A 1 96 ? -8.679 -18.852 -11.475 1 92.22 96 ALA A O 1
ATOM 768 N N . LEU A 1 97 ? -7.677 -18.45 -9.519 1 92.14 97 LEU A N 1
ATOM 769 C CA . LEU A 1 97 ? -7.481 -19.867 -9.234 1 92.14 97 LEU A CA 1
ATOM 770 C C . LEU A 1 97 ? -8.816 -20.564 -8.994 1 92.14 97 LEU A C 1
ATOM 772 O O . LEU A 1 97 ? -9.045 -21.666 -9.498 1 92.14 97 LEU A O 1
ATOM 776 N N . ILE A 1 98 ? -9.691 -19.9 -8.256 1 89.7 98 ILE A N 1
ATOM 777 C CA . ILE A 1 98 ? -11.012 -20.459 -7.992 1 89.7 98 ILE A CA 1
ATOM 778 C C . ILE A 1 98 ? -11.772 -20.63 -9.305 1 89.7 98 ILE A C 1
ATOM 780 O O . ILE A 1 98 ? -12.445 -21.643 -9.513 1 89.7 98 ILE A O 1
ATOM 784 N N . GLY A 1 99 ? -11.676 -19.718 -10.182 1 91.32 99 GLY A N 1
ATOM 785 C CA . GLY A 1 99 ? -12.447 -19.694 -11.415 1 91.32 99 GLY A CA 1
ATOM 786 C C . GLY A 1 99 ? -11.902 -20.628 -12.479 1 91.32 99 GLY A C 1
ATOM 787 O O . GLY A 1 99 ? -12.654 -21.13 -13.316 1 91.32 99 GLY A O 1
ATOM 788 N N . HIS A 1 100 ? -10.578 -20.87 -12.366 1 95.02 100 HIS A N 1
ATOM 789 C CA . HIS A 1 100 ? -10.002 -21.523 -13.536 1 95.02 100 HIS A CA 1
ATOM 790 C C . HIS A 1 100 ? -9.202 -22.759 -13.138 1 95.02 100 HIS A C 1
ATOM 792 O O . HIS A 1 100 ? -8.505 -23.346 -13.968 1 95.02 100 HIS A O 1
ATOM 798 N N . CYS A 1 101 ? -9.196 -23.146 -11.894 1 94.01 101 CYS A N 1
ATOM 799 C CA . CYS A 1 101 ? -8.611 -24.397 -11.425 1 94.01 101 CYS A CA 1
ATOM 800 C C . CYS A 1 101 ? -9.66 -25.271 -10.749 1 94.01 101 CYS A C 1
ATOM 802 O O . CYS A 1 101 ? -10.005 -25.048 -9.587 1 94.01 101 CYS A O 1
ATOM 804 N N . PRO A 1 102 ? -10.145 -26.326 -11.54 1 92.16 102 PRO A N 1
ATOM 805 C CA . PRO A 1 102 ? -11.197 -27.185 -10.992 1 92.16 102 PRO A CA 1
ATOM 806 C C . PRO A 1 102 ? -10.814 -27.8 -9.647 1 92.16 102 PRO A C 1
ATOM 808 O O . PRO A 1 102 ? -9.707 -28.322 -9.496 1 92.16 102 PRO A O 1
ATOM 811 N N . GLY A 1 103 ? -11.686 -27.696 -8.624 1 85.98 103 GLY A N 1
ATOM 812 C CA . GLY A 1 103 ? -11.472 -28.315 -7.326 1 85.98 103 GLY A CA 1
ATOM 813 C C . GLY A 1 103 ? -10.707 -27.428 -6.361 1 85.98 103 GLY A C 1
ATOM 814 O O . GLY A 1 103 ? -10.5 -27.795 -5.203 1 85.98 103 GLY A O 1
ATOM 815 N N . TYR A 1 104 ? -10.088 -26.333 -6.929 1 89.08 104 TYR A N 1
ATOM 816 C CA . TYR A 1 104 ? -9.4 -25.414 -6.03 1 89.08 104 TYR A CA 1
ATOM 817 C C . TYR A 1 104 ? -10.33 -24.936 -4.922 1 89.08 104 TYR A C 1
ATOM 819 O O . TYR A 1 104 ? -11.484 -24.586 -5.179 1 89.08 104 TYR A O 1
ATOM 827 N N . PRO A 1 105 ? -9.773 -25.136 -3.71 1 79.92 105 PRO A N 1
ATOM 828 C CA . PRO A 1 105 ? -10.65 -24.808 -2.583 1 79.92 105 PRO A CA 1
ATOM 829 C C . PRO A 1 105 ? -11.145 -23.364 -2.622 1 79.92 105 PRO A C 1
ATOM 831 O O . PRO A 1 105 ? -10.379 -22.453 -2.945 1 79.92 105 PRO A O 1
ATOM 834 N N . GLU A 1 106 ? -12.399 -23.249 -2.698 1 65.25 106 GLU A N 1
ATOM 835 C CA . GLU A 1 106 ? -12.988 -21.917 -2.6 1 65.25 106 GLU A CA 1
ATOM 836 C C . GLU A 1 106 ? -12.97 -21.409 -1.162 1 65.25 106 GLU A C 1
ATOM 838 O O . GLU A 1 106 ? -13.563 -22.024 -0.273 1 65.25 106 GLU A O 1
ATOM 843 N N . THR A 1 107 ? -11.889 -21.628 -0.559 1 55.57 107 THR A N 1
ATOM 844 C CA . THR A 1 107 ? -12.058 -21.093 0.787 1 55.57 107 THR A CA 1
ATOM 845 C C . THR A 1 107 ? -12.947 -19.853 0.77 1 55.57 107 THR A C 1
ATOM 847 O O . THR A 1 107 ? -12.9 -19.062 -0.175 1 55.57 107 THR A O 1
ATOM 850 N N . GLU A 1 108 ? -14.284 -20.044 1.335 1 45.38 108 GLU A N 1
ATOM 851 C CA . GLU A 1 108 ? -15.349 -19.05 1.426 1 45.38 108 GLU A CA 1
ATOM 852 C C . GLU A 1 108 ? -14.779 -17.642 1.572 1 45.38 108 GLU A C 1
ATOM 854 O O . GLU A 1 108 ? -14.573 -17.162 2.689 1 45.38 108 GLU A O 1
ATOM 859 N N . ARG A 1 109 ? -13.571 -17.454 1.263 1 46.6 109 ARG A N 1
ATOM 860 C CA . ARG A 1 109 ? -13.451 -16.009 1.424 1 46.6 109 ARG A CA 1
ATOM 861 C C . ARG A 1 109 ? -14.484 -15.275 0.577 1 46.6 109 ARG A C 1
ATOM 863 O O . ARG A 1 109 ? -14.57 -15.493 -0.634 1 46.6 109 ARG A O 1
ATOM 870 N N . ASN A 1 110 ? -15.78 -15.269 0.986 1 44.62 110 ASN A N 1
ATOM 871 C CA . ASN A 1 110 ? -16.991 -14.669 0.438 1 44.62 110 ASN A CA 1
ATOM 872 C C . ASN A 1 110 ? -16.671 -13.468 -0.447 1 44.62 110 ASN A C 1
ATOM 874 O O . ASN A 1 110 ? -15.684 -12.767 -0.216 1 44.62 110 ASN A O 1
ATOM 878 N N . ASP A 1 111 ? -17.142 -13.46 -1.731 1 49.06 111 ASP A N 1
ATOM 879 C CA . ASP A 1 111 ? -17.278 -12.277 -2.575 1 49.06 111 ASP A CA 1
ATOM 880 C C . ASP A 1 111 ? -17.111 -10.997 -1.759 1 49.06 111 ASP A C 1
ATOM 882 O O . ASP A 1 111 ? -16.61 -9.992 -2.266 1 49.06 111 ASP A O 1
ATOM 886 N N . GLY A 1 112 ? -17.422 -11.172 -0.523 1 49.6 112 GLY A N 1
ATOM 887 C CA . GLY A 1 112 ? -17.361 -10.052 0.402 1 49.6 112 GLY A CA 1
ATOM 888 C C . GLY A 1 112 ? -15.942 -9.635 0.741 1 49.6 112 GLY A C 1
ATOM 889 O O . GLY A 1 112 ? -15.677 -8.455 0.984 1 49.6 112 GLY A O 1
ATOM 890 N N . THR A 1 113 ? -15.002 -10.596 0.507 1 56.58 113 THR A N 1
ATOM 891 C CA . THR A 1 113 ? -13.636 -10.296 0.921 1 56.58 113 THR A CA 1
ATOM 892 C C . THR A 1 113 ? -12.933 -9.428 -0.12 1 56.58 113 THR A C 1
ATOM 894 O O . THR A 1 113 ? -12.197 -8.504 0.23 1 56.58 113 THR A O 1
ATOM 897 N N . GLN A 1 114 ? -13.201 -9.834 -1.414 1 62.75 114 GLN A N 1
ATOM 898 C CA . GLN A 1 114 ? -12.622 -8.982 -2.448 1 62.75 114 GLN A CA 1
ATOM 899 C C . GLN A 1 114 ? -13.147 -7.553 -2.34 1 62.75 114 GLN A C 1
ATOM 901 O O . GLN A 1 114 ? -12.377 -6.595 -2.433 1 62.75 114 GLN A O 1
ATOM 906 N N . GLU A 1 115 ? -14.473 -7.566 -2.271 1 65.28 115 GLU A N 1
ATOM 907 C CA . GLU A 1 115 ? -15.1 -6.255 -2.14 1 65.28 115 GLU A CA 1
ATOM 908 C C . GLU A 1 115 ? -14.568 -5.508 -0.92 1 65.28 115 GLU A C 1
ATOM 910 O O . GLU A 1 115 ? -14.307 -4.305 -0.987 1 65.28 115 GLU A O 1
ATOM 915 N N . MET A 1 116 ? -14.341 -6.316 0.017 1 64.07 116 MET A N 1
ATOM 916 C CA . MET A 1 116 ? -13.868 -5.702 1.254 1 64.07 116 MET A CA 1
ATOM 917 C C . MET A 1 116 ? -12.431 -5.214 1.105 1 64.07 116 MET A C 1
ATOM 919 O O . MET A 1 116 ? -12.087 -4.129 1.578 1 64.07 116 MET A O 1
ATOM 923 N N . ALA A 1 117 ? -11.609 -6.011 0.375 1 67.67 117 ALA A N 1
ATOM 924 C CA . ALA A 1 117 ? -10.217 -5.611 0.183 1 67.67 117 ALA A CA 1
ATOM 925 C C . ALA A 1 117 ? -10.121 -4.354 -0.676 1 67.67 117 ALA A C 1
ATOM 927 O O . ALA A 1 117 ? -9.317 -3.462 -0.395 1 67.67 117 ALA A O 1
ATOM 928 N N . GLN A 1 118 ? -10.953 -4.372 -1.692 1 72.12 118 GLN A N 1
ATOM 929 C CA . GLN A 1 118 ? -10.982 -3.187 -2.544 1 72.12 118 GLN A CA 1
ATOM 930 C C . GLN A 1 118 ? -11.473 -1.966 -1.771 1 72.12 118 GLN A C 1
ATOM 932 O O . GLN A 1 118 ? -10.963 -0.86 -1.959 1 72.12 118 GLN A O 1
ATOM 937 N N . GLU A 1 119 ? -12.434 -2.286 -0.917 1 72.76 119 GLU A N 1
ATOM 938 C CA . GLU A 1 119 ? -12.981 -1.199 -0.11 1 72.76 119 GLU A CA 1
ATOM 939 C C . GLU A 1 119 ? -11.934 -0.646 0.853 1 72.76 119 GLU A C 1
ATOM 941 O O . GLU A 1 119 ? -11.804 0.57 1.006 1 72.76 119 GLU A O 1
ATOM 946 N N . VAL A 1 120 ? -11.233 -1.566 1.419 1 71.35 120 VAL A N 1
ATOM 947 C CA . VAL A 1 120 ? -10.184 -1.15 2.345 1 71.35 120 VAL A CA 1
ATOM 948 C C . VAL A 1 120 ? -9.136 -0.325 1.602 1 71.35 120 VAL A C 1
ATOM 950 O O . VAL A 1 120 ? -8.729 0.741 2.072 1 71.35 120 VAL A O 1
ATOM 953 N N . GLN A 1 121 ? -8.733 -0.837 0.422 1 75.26 121 GLN A N 1
ATOM 954 C CA . GLN A 1 121 ? -7.751 -0.107 -0.372 1 75.26 121 GLN A CA 1
ATOM 955 C C . GLN A 1 121 ? -8.272 1.275 -0.755 1 75.26 121 GLN A C 1
ATOM 957 O O . GLN A 1 121 ? -7.537 2.262 -0.687 1 75.26 121 GLN A O 1
ATOM 962 N N . ASN A 1 122 ? -9.504 1.32 -1.112 1 75.59 122 ASN A N 1
ATOM 963 C CA . ASN A 1 122 ? -10.107 2.588 -1.507 1 75.59 122 ASN A CA 1
ATOM 964 C C . ASN A 1 122 ? -10.18 3.563 -0.335 1 75.59 122 ASN A C 1
ATOM 966 O O . ASN A 1 122 ? -9.968 4.764 -0.507 1 75.59 122 ASN A O 1
ATOM 970 N N . ILE A 1 123 ? -10.505 3.015 0.798 1 75.89 123 ILE A N 1
ATOM 971 C CA . ILE A 1 123 ? -10.583 3.843 1.997 1 75.89 123 ILE A CA 1
ATOM 972 C C . ILE A 1 123 ? -9.206 4.419 2.317 1 75.89 123 ILE A C 1
ATOM 974 O O . ILE A 1 123 ? -9.078 5.609 2.617 1 75.89 123 ILE A O 1
ATOM 978 N N . CYS A 1 124 ? -8.19 3.563 2.14 1 78.54 124 CYS A N 1
ATOM 979 C CA . CYS A 1 124 ? -6.839 4.017 2.448 1 78.54 124 CYS A CA 1
ATOM 980 C C . CYS A 1 124 ? -6.362 5.043 1.427 1 78.54 124 CYS A C 1
ATOM 982 O O . CYS A 1 124 ? -5.754 6.051 1.791 1 78.54 124 CYS A O 1
ATOM 984 N N . LEU A 1 125 ? -6.735 4.83 0.195 1 80.3 125 LEU A N 1
ATOM 985 C CA . LEU A 1 125 ? -6.371 5.773 -0.857 1 80.3 125 LEU A CA 1
ATOM 986 C C . LEU A 1 125 ? -7.079 7.109 -0.657 1 80.3 125 LEU A C 1
ATOM 988 O O . LEU A 1 125 ? -6.486 8.169 -0.872 1 80.3 125 LEU A O 1
ATOM 992 N N . ASN A 1 126 ? -8.356 7.015 -0.264 1 81.04 126 ASN A N 1
ATOM 993 C CA . ASN A 1 126 ? -9.092 8.238 0.035 1 81.04 126 ASN A CA 1
ATOM 994 C C . ASN A 1 126 ? -8.439 9.023 1.169 1 81.04 126 ASN A C 1
ATOM 996 O O . ASN A 1 126 ? -8.287 10.242 1.078 1 81.04 126 ASN A O 1
ATOM 1000 N N . GLN A 1 127 ? -8.109 8.309 2.204 1 83.54 127 GLN A N 1
ATOM 1001 C CA . GLN A 1 127 ? -7.458 8.979 3.325 1 83.54 127 GLN A CA 1
ATOM 1002 C C . GLN A 1 127 ? -6.139 9.616 2.895 1 83.54 127 GLN A C 1
ATOM 1004 O O . GLN A 1 127 ? -5.827 10.739 3.295 1 83.54 127 GLN A O 1
ATOM 1009 N N . THR A 1 128 ? -5.367 8.913 2.108 1 84.54 128 THR A N 1
ATOM 1010 C CA . THR A 1 128 ? -4.099 9.435 1.612 1 84.54 128 THR A CA 1
ATOM 1011 C C . THR A 1 128 ? -4.32 10.694 0.779 1 84.54 128 THR A C 1
ATOM 1013 O O . THR A 1 128 ? -3.578 11.67 0.908 1 84.54 128 THR A O 1
ATOM 1016 N N . SER A 1 129 ? -5.354 10.682 -0.063 1 84.26 129 SER A N 1
ATOM 1017 C CA . SER A 1 129 ? -5.683 11.849 -0.875 1 84.26 129 SER A CA 1
ATOM 1018 C C . SER A 1 129 ? -6.06 13.041 -0.003 1 84.26 129 SER A C 1
ATOM 1020 O O . SER A 1 129 ? -5.693 14.178 -0.304 1 84.26 129 SER A O 1
ATOM 1022 N N . GLN A 1 130 ? -6.791 12.742 1.039 1 84.48 130 GLN A N 1
ATOM 1023 C CA . GLN A 1 130 ? -7.165 13.814 1.957 1 84.48 130 GLN A CA 1
ATOM 1024 C C . GLN A 1 130 ? -5.936 14.407 2.639 1 84.48 130 GLN A C 1
ATOM 1026 O O . GLN A 1 130 ? -5.853 15.622 2.833 1 84.48 130 GLN A O 1
ATOM 1031 N N . ILE A 1 131 ? -5.023 13.604 3.026 1 87.69 131 ILE A N 1
ATOM 1032 C CA . ILE A 1 131 ? -3.796 14.07 3.662 1 87.69 131 ILE A CA 1
ATOM 1033 C C . ILE A 1 131 ? -3.005 14.937 2.686 1 87.69 131 ILE A C 1
ATOM 1035 O O . ILE A 1 131 ? -2.468 15.979 3.066 1 87.69 131 ILE A O 1
ATOM 1039 N N . LEU A 1 132 ? -2.953 14.54 1.411 1 88.36 132 LEU A N 1
ATOM 1040 C CA . LEU A 1 132 ? -2.3 15.345 0.385 1 88.36 132 LEU A CA 1
ATOM 1041 C C . LEU A 1 132 ? -2.936 16.727 0.292 1 88.36 132 LEU A C 1
ATOM 1043 O O . LEU A 1 132 ? -2.232 17.734 0.194 1 88.36 132 LEU A O 1
ATOM 1047 N N . ARG A 1 133 ? -4.213 16.748 0.369 1 85.01 133 ARG A N 1
ATOM 1048 C CA . ARG A 1 133 ? -4.936 18.014 0.298 1 85.01 133 ARG A CA 1
ATOM 1049 C C . ARG A 1 133 ? -4.63 18.888 1.51 1 85.01 133 ARG A C 1
ATOM 1051 O O . ARG A 1 133 ? -4.496 20.107 1.384 1 85.01 133 ARG A O 1
ATOM 1058 N N . LEU A 1 134 ? -4.557 18.276 2.626 1 89.61 134 LEU A N 1
ATOM 1059 C CA . LEU A 1 134 ? -4.249 19.029 3.837 1 89.61 134 LEU A CA 1
ATOM 1060 C C . LEU A 1 134 ? -2.86 19.651 3.752 1 89.61 134 LEU A C 1
ATOM 1062 O O . LEU A 1 134 ? -2.655 20.786 4.188 1 89.61 134 LEU A O 1
ATOM 1066 N N . TRP A 1 135 ? -1.902 18.916 3.204 1 92.79 135 TRP A N 1
ATOM 1067 C CA . TRP A 1 135 ? -0.567 19.471 3.009 1 92.79 135 TRP A CA 1
ATOM 1068 C C . TRP A 1 135 ? -0.602 20.642 2.033 1 92.79 135 TRP A C 1
ATOM 1070 O O . TRP A 1 135 ? 0.108 21.634 2.218 1 92.79 135 TRP A O 1
ATOM 1080 N N . TYR A 1 136 ? -1.366 20.534 1.011 1 88.03 136 TYR A N 1
ATOM 1081 C CA . TYR A 1 136 ? -1.546 21.647 0.085 1 88.03 136 TYR A CA 1
ATOM 1082 C C . TYR A 1 136 ? -2.113 22.867 0.801 1 88.03 136 TYR A C 1
ATOM 1084 O O . TYR A 1 136 ? -1.632 23.986 0.609 1 88.03 136 TYR A O 1
ATOM 1092 N N . SER A 1 137 ? -3.126 22.62 1.581 1 88.94 137 SER A N 1
ATOM 1093 C CA . SER A 1 137 ? -3.705 23.698 2.375 1 88.94 137 SER A CA 1
ATOM 1094 C C . SER A 1 137 ? -2.666 24.324 3.299 1 88.94 137 SER A C 1
ATOM 1096 O O . SER A 1 137 ? -2.642 25.543 3.479 1 88.94 137 SER A O 1
ATOM 1098 N N . PHE A 1 138 ? -1.842 23.503 3.867 1 92.31 138 PHE A N 1
ATOM 1099 C CA . PHE A 1 138 ? -0.764 23.966 4.733 1 92.31 138 PHE A CA 1
ATOM 1100 C C . PHE A 1 138 ? 0.159 24.92 3.985 1 92.31 138 PHE A C 1
ATOM 1102 O O . PHE A 1 138 ? 0.542 25.965 4.516 1 92.31 138 PHE A O 1
ATOM 1109 N N . MET A 1 139 ? 0.475 24.595 2.788 1 90.66 139 MET A N 1
ATOM 1110 C CA . MET A 1 139 ? 1.383 25.41 1.987 1 90.66 139 MET A CA 1
ATOM 1111 C C . MET A 1 139 ? 0.768 26.772 1.682 1 90.66 139 MET A C 1
ATOM 1113 O O . MET A 1 139 ? 1.483 27.768 1.563 1 90.66 139 MET A O 1
ATOM 1117 N N . GLN A 1 140 ? -0.5 26.811 1.662 1 88.98 140 GLN A N 1
ATOM 1118 C CA . GLN A 1 140 ? -1.193 28.034 1.273 1 88.98 140 GLN A CA 1
ATOM 1119 C C . GLN A 1 140 ? -1.628 28.834 2.497 1 88.98 140 GLN A C 1
ATOM 1121 O O . GLN A 1 140 ? -2.014 29.999 2.38 1 88.98 140 GLN A O 1
ATOM 1126 N N . SER A 1 141 ? -1.543 28.29 3.614 1 88.77 141 SER A N 1
ATOM 1127 C CA . SER A 1 141 ? -2.101 28.918 4.807 1 88.77 141 SER A CA 1
ATOM 1128 C C . SER A 1 141 ? -1.106 29.884 5.44 1 88.77 141 SER A C 1
ATOM 1130 O O . SER A 1 141 ? 0.107 29.678 5.356 1 88.77 141 SER A O 1
ATOM 1132 N N . PRO A 1 142 ? -1.695 30.96 6.047 1 86.03 142 PRO A N 1
ATOM 1133 C CA . PRO A 1 142 ? -0.829 31.884 6.784 1 86.03 142 PRO A CA 1
ATOM 1134 C C . PRO A 1 142 ? -0.254 31.265 8.057 1 86.03 142 PRO A C 1
ATOM 1136 O O . PRO A 1 142 ? -0.799 30.286 8.572 1 86.03 142 PRO A O 1
ATOM 1139 N N . GLU A 1 143 ? 0.902 31.753 8.567 1 84.71 143 GLU A N 1
ATOM 1140 C CA . GLU A 1 143 ? 1.567 31.241 9.761 1 84.71 143 GLU A CA 1
ATOM 1141 C C . GLU A 1 143 ? 0.875 31.729 11.031 1 84.71 143 GLU A C 1
ATOM 1143 O O . GLU A 1 143 ? 0.276 32.806 11.043 1 84.71 143 GLU A O 1
ATOM 1148 N N . MET B 1 1 ? -34.563 6.933 4.004 1 20.4 1 MET B N 1
ATOM 1149 C CA . MET B 1 1 ? -33.609 6.347 4.941 1 20.4 1 MET B CA 1
ATOM 1150 C C . MET B 1 1 ? -32.175 6.622 4.5 1 20.4 1 MET B C 1
ATOM 1152 O O . MET B 1 1 ? -31.239 5.983 4.984 1 20.4 1 MET B O 1
ATOM 1156 N N . VAL B 1 2 ? -31.879 7.224 3.38 1 25.02 2 VAL B N 1
ATOM 1157 C CA . VAL B 1 2 ? -30.783 7.428 2.439 1 25.02 2 VAL B CA 1
ATOM 1158 C C . VAL B 1 2 ? -29.727 8.337 3.064 1 25.02 2 VAL B C 1
ATOM 1160 O O . VAL B 1 2 ? -28.618 8.463 2.54 1 25.02 2 VAL B O 1
ATOM 1163 N N . LEU B 1 3 ? -30.047 9.266 3.901 1 25.28 3 LEU B N 1
ATOM 1164 C CA . LEU B 1 3 ? -29.322 10.443 4.365 1 25.28 3 LEU B CA 1
ATOM 1165 C C . LEU B 1 3 ? -28.182 10.047 5.298 1 25.28 3 LEU B C 1
ATOM 1167 O O . LEU B 1 3 ? -27.218 10.799 5.461 1 25.28 3 LEU B O 1
ATOM 1171 N N . LEU B 1 4 ? -28.386 9.023 6.226 1 24.78 4 LEU B N 1
ATOM 1172 C CA . LEU B 1 4 ? -27.627 8.708 7.432 1 24.78 4 LEU B CA 1
ATOM 1173 C C . LEU B 1 4 ? -26.28 8.087 7.08 1 24.78 4 LEU B C 1
ATOM 1175 O O . LEU B 1 4 ? -25.477 7.79 7.968 1 24.78 4 LEU B O 1
ATOM 1179 N N . ARG B 1 5 ? -26.237 7.406 5.987 1 27.23 5 ARG B N 1
ATOM 1180 C CA . ARG B 1 5 ? -25.06 6.578 5.742 1 27.23 5 ARG B CA 1
ATOM 1181 C C . ARG B 1 5 ? -23.808 7.436 5.6 1 27.23 5 ARG B C 1
ATOM 1183 O O . ARG B 1 5 ? -22.704 6.911 5.442 1 27.23 5 ARG B O 1
ATOM 1190 N N . SER B 1 6 ? -23.932 8.74 5.318 1 29.06 6 SER B N 1
ATOM 1191 C CA . SER B 1 6 ? -22.907 9.757 5.107 1 29.06 6 SER B CA 1
ATOM 1192 C C . SER B 1 6 ? -22.077 9.976 6.367 1 29.06 6 SER B C 1
ATOM 1194 O O . SER B 1 6 ? -20.939 10.446 6.294 1 29.06 6 SER B O 1
ATOM 1196 N N . LEU B 1 7 ? -22.69 10.046 7.629 1 29.48 7 LEU B N 1
ATOM 1197 C CA . LEU B 1 7 ? -22.175 10.621 8.867 1 29.48 7 LEU B CA 1
ATOM 1198 C C . LEU B 1 7 ? -21.198 9.667 9.545 1 29.48 7 LEU B C 1
ATOM 1200 O O . LEU B 1 7 ? -20.79 9.897 10.686 1 29.48 7 LEU B O 1
ATOM 1204 N N . PHE B 1 8 ? -21.259 8.459 9.264 1 28.86 8 PHE B N 1
ATOM 1205 C CA . PHE B 1 8 ? -20.527 7.608 10.195 1 28.86 8 PHE B CA 1
ATOM 1206 C C . PHE B 1 8 ? -19.057 8.007 10.253 1 28.86 8 PHE B C 1
ATOM 1208 O O . PHE B 1 8 ? -18.297 7.479 11.067 1 28.86 8 PHE B O 1
ATOM 1215 N N . ILE B 1 9 ? -18.585 8.599 9.185 1 33.16 9 ILE B N 1
ATOM 1216 C CA . ILE B 1 9 ? -17.137 8.775 9.163 1 33.16 9 ILE B CA 1
ATOM 1217 C C . ILE B 1 9 ? -16.699 9.6 10.37 1 33.16 9 ILE B C 1
ATOM 1219 O O . ILE B 1 9 ? -15.664 9.319 10.979 1 33.16 9 ILE B O 1
ATOM 1223 N N . LEU B 1 10 ? -17.304 10.821 10.573 1 32.71 10 LEU B N 1
ATOM 1224 C CA . LEU B 1 10 ? -16.546 11.8 11.344 1 32.71 10 LEU B CA 1
ATOM 1225 C C . LEU B 1 10 ? -16.551 11.446 12.827 1 32.71 10 LEU B C 1
ATOM 1227 O O . LEU B 1 10 ? -16.643 12.332 13.68 1 32.71 10 LEU B O 1
ATOM 1231 N N . GLN B 1 11 ? -17.152 10.413 13.227 1 29.03 11 GLN B N 1
ATOM 1232 C CA . GLN B 1 11 ? -17.083 10.424 14.685 1 29.03 11 GLN B CA 1
ATOM 1233 C C . GLN B 1 11 ? -15.637 10.49 15.167 1 29.03 11 GLN B C 1
ATOM 1235 O O . GLN B 1 11 ? -14.963 9.463 15.268 1 29.03 11 GLN B O 1
ATOM 1240 N N . VAL B 1 12 ? -14.903 11.477 14.669 1 32.64 12 VAL B N 1
ATOM 1241 C CA . VAL B 1 12 ? -13.696 11.831 15.408 1 32.64 12 VAL B CA 1
ATOM 1242 C C . VAL B 1 12 ? -14.01 11.922 16.899 1 32.64 12 VAL B C 1
ATOM 1244 O O . VAL B 1 12 ? -14.837 12.737 17.317 1 32.64 12 VAL B O 1
ATOM 1247 N N . LEU B 1 13 ? -14.211 10.918 17.627 1 31.88 13 LEU B N 1
ATOM 1248 C CA . LEU B 1 13 ? -14.033 11.132 19.059 1 31.88 13 LEU B CA 1
ATOM 1249 C C . LEU B 1 13 ? -12.933 12.154 19.324 1 31.88 13 LEU B C 1
ATOM 1251 O O . LEU B 1 13 ? -11.796 11.977 18.881 1 31.88 13 LEU B O 1
ATOM 1255 N N . VAL B 1 14 ? -13.318 13.443 19.388 1 31.91 14 VAL B N 1
ATOM 1256 C CA . VAL B 1 14 ? -12.477 14.504 19.931 1 31.91 14 VAL B CA 1
ATOM 1257 C C . VAL B 1 14 ? -11.838 14.039 21.238 1 31.91 14 VAL B C 1
ATOM 1259 O O . VAL B 1 14 ? -12.506 13.967 22.272 1 31.91 14 VAL B O 1
ATOM 1262 N N . ARG B 1 15 ? -11.279 12.918 21.472 1 31.77 15 ARG B N 1
ATOM 1263 C CA . ARG B 1 15 ? -10.468 12.883 22.685 1 31.77 15 ARG B CA 1
ATOM 1264 C C . ARG B 1 15 ? -9.818 14.237 22.949 1 31.77 15 ARG B C 1
ATOM 1266 O O . ARG B 1 15 ? -9.251 14.847 22.04 1 31.77 15 ARG B O 1
ATOM 1273 N N . MET B 1 16 ? -10.286 15.001 23.781 1 33.91 16 MET B N 1
ATOM 1274 C CA . MET B 1 16 ? -9.648 16.161 24.397 1 33.91 16 MET B CA 1
ATOM 1275 C C . MET B 1 16 ? -8.134 15.986 24.449 1 33.91 16 MET B C 1
ATOM 1277 O O . MET B 1 16 ? -7.564 15.792 25.524 1 33.91 16 MET B O 1
ATOM 1281 N N . VAL B 1 17 ? -7.526 15.005 23.837 1 40.29 17 VAL B N 1
ATOM 1282 C CA . VAL B 1 17 ? -6.071 14.938 23.915 1 40.29 17 VAL B CA 1
ATOM 1283 C C . VAL B 1 17 ? -5.476 16.326 23.693 1 40.29 17 VAL B C 1
ATOM 1285 O O . VAL B 1 17 ? -5.923 17.067 22.813 1 40.29 17 VAL B O 1
ATOM 1288 N N . LEU B 1 18 ? -5.021 16.823 24.667 1 46.76 18 LEU B N 1
ATOM 1289 C CA . LEU B 1 18 ? -4.157 17.999 24.68 1 46.76 18 LEU B CA 1
ATOM 1290 C C . LEU B 1 18 ? -3.385 18.12 23.37 1 46.76 18 LEU B C 1
ATOM 1292 O O . LEU B 1 18 ? -2.499 17.31 23.09 1 46.76 18 LEU B O 1
ATOM 1296 N N . THR B 1 19 ? -4.196 18.413 22.31 1 64.46 19 THR B N 1
ATOM 1297 C CA . THR B 1 19 ? -3.637 18.622 20.979 1 64.46 19 THR B CA 1
ATOM 1298 C C . THR B 1 19 ? -2.452 19.582 21.034 1 64.46 19 THR B C 1
ATOM 1300 O O . THR B 1 19 ? -2.445 20.522 21.832 1 64.46 19 THR B O 1
ATOM 1303 N N . TYR B 1 20 ? -1.314 19.092 20.763 1 78.14 20 TYR B N 1
ATOM 1304 C CA . TYR B 1 20 ? -0.095 19.883 20.644 1 78.14 20 TYR B CA 1
ATOM 1305 C C . TYR B 1 20 ? -0.368 21.204 19.935 1 78.14 20 TYR B C 1
ATOM 1307 O O . TYR B 1 20 ? -1.158 21.256 18.989 1 78.14 20 TYR B O 1
ATOM 1315 N N . ASN B 1 21 ? 0.079 22.239 20.602 1 86.45 21 ASN B N 1
ATOM 1316 C CA . ASN B 1 21 ? 0.037 23.545 19.953 1 86.45 21 ASN B CA 1
ATOM 1317 C C . ASN B 1 21 ? 1.132 23.682 18.898 1 86.45 21 ASN B C 1
ATOM 1319 O O . ASN B 1 21 ? 2.313 23.786 19.233 1 86.45 21 ASN B O 1
ATOM 1323 N N . PHE B 1 22 ? 0.784 23.794 17.684 1 92.92 22 PHE B N 1
ATOM 1324 C CA . PHE B 1 22 ? 1.751 23.764 16.594 1 92.92 22 PHE B CA 1
ATOM 1325 C C . PHE B 1 22 ? 2.174 25.176 16.206 1 92.92 22 PHE B C 1
ATOM 1327 O O . PHE B 1 22 ? 2.834 25.374 15.184 1 92.92 22 PHE B O 1
ATOM 1334 N N . SER B 1 23 ? 1.832 26.151 17.021 1 91.31 23 SER B N 1
ATOM 1335 C CA . SER B 1 23 ? 2.063 27.543 16.647 1 91.31 23 SER B CA 1
ATOM 1336 C C . SER B 1 23 ? 3.553 27.866 16.614 1 91.31 23 SER B C 1
ATOM 1338 O O . SER B 1 23 ? 3.977 28.789 15.915 1 91.31 23 SER B O 1
ATOM 1340 N N . ASN B 1 24 ? 4.392 27.139 17.3 1 92.76 24 ASN B N 1
ATOM 1341 C CA . ASN B 1 24 ? 5.807 27.478 17.403 1 92.76 24 ASN B CA 1
ATOM 1342 C C . ASN B 1 24 ? 6.661 26.608 16.486 1 92.76 24 ASN B C 1
ATOM 1344 O O . ASN B 1 24 ? 7.884 26.567 16.623 1 92.76 24 ASN B O 1
ATOM 1348 N N . CYS B 1 25 ? 6.084 25.946 15.579 1 95.14 25 CYS B N 1
ATOM 1349 C CA . CYS B 1 25 ? 6.814 25.061 14.679 1 95.14 25 CYS B CA 1
ATOM 1350 C C . CYS B 1 25 ? 7.57 25.859 13.623 1 95.14 25 CYS B C 1
ATOM 1352 O O . CYS B 1 25 ? 7.223 27.007 13.34 1 95.14 25 CYS B O 1
ATOM 1354 N N . ASN B 1 26 ? 8.725 25.254 13.156 1 96.23 26 ASN B N 1
ATOM 1355 C CA . ASN B 1 26 ? 9.452 25.818 12.024 1 96.23 26 ASN B CA 1
ATOM 1356 C C . ASN B 1 26 ? 8.778 25.476 10.698 1 96.23 26 ASN B C 1
ATOM 1358 O O . ASN B 1 26 ? 9.165 24.515 10.03 1 96.23 26 ASN B O 1
ATOM 1362 N N . PHE B 1 27 ? 7.837 26.285 10.312 1 95.62 27 PHE B N 1
ATOM 1363 C CA . PHE B 1 27 ? 6.985 26.014 9.16 1 95.62 27 PHE B CA 1
ATOM 1364 C C . PHE B 1 27 ? 7.81 25.949 7.88 1 95.62 27 PHE B C 1
ATOM 1366 O O . PHE B 1 27 ? 7.509 25.162 6.981 1 95.62 27 PHE B O 1
ATOM 1373 N N . ALA B 1 28 ? 8.857 26.762 7.792 1 94.79 28 ALA B N 1
ATOM 1374 C CA . ALA B 1 28 ? 9.702 26.756 6.601 1 94.79 28 ALA B CA 1
ATOM 1375 C C . ALA B 1 28 ? 10.38 25.402 6.416 1 94.79 28 ALA B C 1
ATOM 1377 O O . ALA B 1 28 ? 10.374 24.842 5.317 1 94.79 28 ALA B O 1
ATOM 1378 N N . SER B 1 29 ? 10.868 24.842 7.499 1 94.42 29 SER B N 1
ATOM 1379 C CA . SER B 1 29 ? 11.536 23.546 7.434 1 94.42 29 SER B CA 1
ATOM 1380 C C . SER B 1 29 ? 10.547 22.43 7.116 1 94.42 29 SER B C 1
ATOM 1382 O O . SER B 1 29 ? 10.852 21.527 6.334 1 94.42 29 SER B O 1
ATOM 1384 N N . ILE B 1 30 ? 9.425 22.5 7.706 1 94.77 30 ILE B N 1
ATOM 1385 C CA . ILE B 1 30 ? 8.409 21.478 7.482 1 94.77 30 ILE B CA 1
ATOM 1386 C C . ILE B 1 30 ? 7.941 21.526 6.029 1 94.77 30 ILE B C 1
ATOM 1388 O O . ILE B 1 30 ? 7.756 20.484 5.395 1 94.77 30 ILE B O 1
ATOM 1392 N N . THR B 1 31 ? 7.739 22.737 5.493 1 94.53 31 THR B N 1
ATOM 1393 C CA . THR B 1 31 ? 7.382 22.89 4.087 1 94.53 31 THR B CA 1
ATOM 1394 C C . THR B 1 31 ? 8.44 22.256 3.189 1 94.53 31 THR B C 1
ATOM 1396 O O . THR B 1 31 ? 8.108 21.565 2.223 1 94.53 31 THR B O 1
ATOM 1399 N N . ASP B 1 32 ? 9.691 22.487 3.543 1 93.91 32 ASP B N 1
ATOM 1400 C CA . ASP B 1 32 ? 10.791 21.925 2.764 1 93.91 32 ASP B CA 1
ATOM 1401 C C . ASP B 1 32 ? 10.758 20.399 2.789 1 93.91 32 ASP B C 1
ATOM 1403 O O . ASP B 1 32 ? 10.922 19.752 1.752 1 93.91 32 ASP B O 1
ATOM 1407 N N . ILE B 1 33 ? 10.499 19.786 3.909 1 92.28 33 ILE B N 1
ATOM 1408 C CA . ILE B 1 33 ? 10.437 18.336 4.065 1 92.28 33 ILE B CA 1
ATOM 1409 C C . ILE B 1 33 ? 9.245 17.784 3.285 1 92.28 33 ILE B C 1
ATOM 1411 O O . ILE B 1 33 ? 9.36 16.761 2.607 1 92.28 33 ILE B O 1
ATOM 1415 N N . TYR B 1 34 ? 8.137 18.485 3.38 1 94.04 34 TYR B N 1
ATOM 1416 C CA . TYR B 1 34 ? 6.972 18.042 2.621 1 94.04 34 TYR B CA 1
ATOM 1417 C C . TYR B 1 34 ? 7.261 18.051 1.125 1 94.04 34 TYR B C 1
ATOM 1419 O O . TYR B 1 34 ? 7.067 17.042 0.443 1 94.04 34 TYR B O 1
ATOM 1427 N N . CYS B 1 35 ? 7.79 19.175 0.564 1 92.35 35 CYS B N 1
ATOM 1428 C CA . CYS B 1 35 ? 7.958 19.351 -0.874 1 92.35 35 CYS B CA 1
ATOM 1429 C C . CYS B 1 35 ? 8.985 18.371 -1.428 1 92.35 35 CYS B C 1
ATOM 1431 O O . CYS B 1 35 ? 8.827 17.862 -2.54 1 92.35 35 CYS B O 1
ATOM 1433 N N . ASN B 1 36 ? 9.912 17.999 -0.588 1 89.99 36 ASN B N 1
ATOM 1434 C CA . ASN B 1 36 ? 11.033 17.246 -1.14 1 89.99 36 ASN B CA 1
ATOM 1435 C C . ASN B 1 36 ? 10.927 15.76 -0.81 1 89.99 36 ASN B C 1
ATOM 1437 O O . ASN B 1 36 ? 11.591 14.932 -1.436 1 89.99 36 ASN B O 1
ATOM 1441 N N . ILE B 1 37 ? 10.097 15.381 0.175 1 89.04 37 ILE B N 1
ATOM 1442 C CA . ILE B 1 37 ? 10.133 13.996 0.631 1 89.04 37 ILE B CA 1
ATOM 1443 C C . ILE B 1 37 ? 8.71 13.45 0.733 1 89.04 37 ILE B C 1
ATOM 1445 O O . ILE B 1 37 ? 8.31 12.592 -0.058 1 89.04 37 ILE B O 1
ATOM 1449 N N . ILE B 1 38 ? 7.872 14.057 1.584 1 91.39 38 ILE B N 1
ATOM 1450 C CA . ILE B 1 38 ? 6.571 13.501 1.944 1 91.39 38 ILE B CA 1
ATOM 1451 C C . ILE B 1 38 ? 5.644 13.532 0.731 1 91.39 38 ILE B C 1
ATOM 1453 O O . ILE B 1 38 ? 4.876 12.594 0.505 1 91.39 38 ILE B O 1
ATOM 1457 N N . PHE B 1 39 ? 5.761 14.579 -0.108 1 90.89 39 PHE B N 1
ATOM 1458 C CA . PHE B 1 39 ? 4.941 14.721 -1.305 1 90.89 39 PHE B CA 1
ATOM 1459 C C . PHE B 1 39 ? 5.145 13.538 -2.244 1 90.89 39 PHE B C 1
ATOM 1461 O O . PHE B 1 39 ? 4.179 12.992 -2.782 1 90.89 39 PHE B O 1
ATOM 1468 N N . HIS B 1 40 ? 6.364 13.119 -2.377 1 86.81 40 HIS B N 1
ATOM 1469 C CA . HIS B 1 40 ? 6.678 12.01 -3.271 1 86.81 40 HIS B CA 1
ATOM 1470 C C . HIS B 1 40 ? 6.131 10.693 -2.728 1 86.81 40 HIS B C 1
ATOM 1472 O O . HIS B 1 40 ? 5.653 9.853 -3.493 1 86.81 40 HIS B O 1
ATOM 1478 N N . ASP B 1 41 ? 6.186 10.595 -1.419 1 84.45 41 ASP B N 1
ATOM 1479 C CA . ASP B 1 41 ? 5.63 9.393 -0.804 1 84.45 41 ASP B CA 1
ATOM 1480 C C . ASP B 1 41 ? 4.118 9.322 -1.006 1 84.45 41 ASP B C 1
ATOM 1482 O O . ASP B 1 41 ? 3.584 8.272 -1.37 1 84.45 41 ASP B O 1
ATOM 1486 N N . LEU B 1 42 ? 3.417 10.438 -0.791 1 87.73 42 LEU B N 1
ATOM 1487 C CA . LEU B 1 42 ? 1.965 10.5 -0.914 1 87.73 42 LEU B CA 1
ATOM 1488 C C . LEU B 1 42 ? 1.53 10.25 -2.355 1 87.73 42 LEU B C 1
ATOM 1490 O O . LEU B 1 42 ? 0.631 9.444 -2.605 1 87.73 42 LEU B O 1
ATOM 1494 N N . THR B 1 43 ? 2.196 10.86 -3.305 1 84.62 43 THR B N 1
ATOM 1495 C CA . THR B 1 43 ? 1.821 10.708 -4.707 1 84.62 43 THR B CA 1
ATOM 1496 C C . THR B 1 43 ? 2.151 9.305 -5.207 1 84.62 43 THR B C 1
ATOM 1498 O O . THR B 1 43 ? 1.45 8.765 -6.065 1 84.62 43 THR B O 1
ATOM 1501 N N . GLY B 1 44 ? 3.232 8.757 -4.676 1 77.84 44 GLY B N 1
ATOM 1502 C CA . GLY B 1 44 ? 3.546 7.374 -4.996 1 77.84 44 GLY B CA 1
ATOM 1503 C C . GLY B 1 44 ? 2.468 6.401 -4.558 1 77.84 44 GLY B C 1
ATOM 1504 O O . GLY B 1 44 ? 2.111 5.485 -5.302 1 77.84 44 GLY B O 1
ATOM 1505 N N . ASP B 1 45 ? 1.961 6.595 -3.315 1 77.98 45 ASP B N 1
ATOM 1506 C CA . ASP B 1 45 ? 0.904 5.745 -2.776 1 77.98 45 ASP B CA 1
ATOM 1507 C C . ASP B 1 45 ? -0.377 5.875 -3.596 1 77.98 45 ASP B C 1
ATOM 1509 O O . ASP B 1 45 ? -1.17 4.934 -3.671 1 77.98 45 ASP B O 1
ATOM 1513 N N . LEU B 1 46 ? -0.565 7.037 -4.165 1 78.97 46 LEU B N 1
ATOM 1514 C CA . LEU B 1 46 ? -1.81 7.312 -4.874 1 78.97 46 LEU B CA 1
ATOM 1515 C C . LEU B 1 46 ? -1.691 6.934 -6.346 1 78.97 46 LEU B C 1
ATOM 1517 O O . LEU B 1 46 ? -2.655 7.065 -7.105 1 78.97 46 LEU B O 1
ATOM 1521 N N . LYS B 1 47 ? -0.528 6.501 -6.66 1 70.28 47 LYS B N 1
ATOM 1522 C CA . LYS B 1 47 ? -0.336 6.149 -8.064 1 70.28 47 LYS B CA 1
ATOM 1523 C C . LYS B 1 47 ? -1.281 5.027 -8.484 1 70.28 47 LYS B C 1
ATOM 1525 O O . LYS B 1 47 ? -1.377 4.002 -7.807 1 70.28 47 LYS B O 1
ATOM 1530 N N . GLY B 1 48 ? -2.035 5.283 -9.612 1 59.71 48 GLY B N 1
ATOM 1531 C CA . GLY B 1 48 ? -2.956 4.292 -10.146 1 59.71 48 GLY B CA 1
ATOM 1532 C C . GLY B 1 48 ? -4.329 4.348 -9.505 1 59.71 48 GLY B C 1
ATOM 1533 O O . GLY B 1 48 ? -5.244 3.634 -9.922 1 59.71 48 GLY B O 1
ATOM 1534 N N . ALA B 1 49 ? -4.334 4.975 -8.245 1 62.77 49 ALA B N 1
ATOM 1535 C CA . ALA B 1 49 ? -5.633 5.109 -7.591 1 62.77 49 ALA B CA 1
ATOM 1536 C C . ALA B 1 49 ? -6.616 5.869 -8.477 1 62.77 49 ALA B C 1
ATOM 1538 O O . ALA B 1 49 ? -6.227 6.786 -9.204 1 62.77 49 ALA B O 1
ATOM 1539 N N . LYS B 1 50 ? -7.683 5.222 -8.758 1 55.49 50 LYS B N 1
ATOM 1540 C CA . LYS B 1 50 ? -8.727 5.981 -9.441 1 55.49 50 LYS B CA 1
ATOM 1541 C C . LYS B 1 50 ? -9.258 7.106 -8.557 1 55.49 50 LYS B C 1
ATOM 1543 O O . LYS B 1 50 ? -9.548 6.891 -7.378 1 55.49 50 LYS B O 1
ATOM 1548 N N . PHE B 1 51 ? -8.826 8.355 -8.792 1 51.36 51 PHE B N 1
ATOM 1549 C CA . PHE B 1 51 ? -9.186 9.561 -8.056 1 51.36 51 PHE B CA 1
ATOM 1550 C C . PHE B 1 51 ? -10.644 9.509 -7.613 1 51.36 51 PHE B C 1
ATOM 1552 O O . PHE B 1 51 ? -11.552 9.682 -8.429 1 51.36 51 PHE B O 1
ATOM 1559 N N . ALA B 1 52 ? -10.981 8.494 -6.92 1 47.92 52 ALA B N 1
ATOM 1560 C CA . ALA B 1 52 ? -12.354 8.637 -6.443 1 47.92 52 ALA B CA 1
ATOM 1561 C C . ALA B 1 52 ? -12.565 9.996 -5.782 1 47.92 52 ALA B C 1
ATOM 1563 O O . ALA B 1 52 ? -11.632 10.57 -5.215 1 47.92 52 ALA B O 1
ATOM 1564 N N . LYS B 1 53 ? -13.56 10.669 -6.268 1 50.38 53 LYS B N 1
ATOM 1565 C CA . LYS B 1 53 ? -14.109 11.901 -5.71 1 50.38 53 LYS B CA 1
ATOM 1566 C C . LYS B 1 53 ? -14.38 11.754 -4.215 1 50.38 53 LYS B C 1
ATOM 1568 O O . LYS B 1 53 ? -15.262 10.994 -3.811 1 50.38 53 LYS B O 1
ATOM 1573 N N . PHE B 1 54 ? -13.362 11.886 -3.413 1 54.51 54 PHE B N 1
ATOM 1574 C CA . PHE B 1 54 ? -13.656 11.767 -1.989 1 54.51 54 PHE B CA 1
ATOM 1575 C C . PHE B 1 54 ? -14.061 13.116 -1.406 1 54.51 54 PHE B C 1
ATOM 1577 O O . PHE B 1 54 ? -13.72 14.164 -1.957 1 54.51 54 PHE B O 1
ATOM 1584 N N . GLU B 1 55 ? -15.149 13.012 -0.562 1 56.75 55 GLU B N 1
ATOM 1585 C CA . GLU B 1 55 ? -15.473 14.219 0.192 1 56.75 55 GLU B CA 1
ATOM 1586 C C . GLU B 1 55 ? -14.213 14.874 0.753 1 56.75 55 GLU B C 1
ATOM 1588 O O . GLU B 1 55 ? -13.362 14.198 1.334 1 56.75 55 GLU B O 1
ATOM 1593 N N . GLN B 1 56 ? -14.091 16.006 0.419 1 63.04 56 GLN B N 1
ATOM 1594 C CA . GLN B 1 56 ? -12.868 16.77 0.646 1 63.04 56 GLN B CA 1
ATOM 1595 C C . GLN B 1 56 ? -12.843 17.362 2.053 1 63.04 56 GLN B C 1
ATOM 1597 O O . GLN B 1 56 ? -13.865 17.837 2.551 1 63.04 56 GLN B O 1
ATOM 1602 N N . ILE B 1 57 ? -11.865 17.012 2.81 1 69.47 57 ILE B N 1
ATOM 1603 C CA . ILE B 1 57 ? -11.598 17.699 4.069 1 69.47 57 ILE B CA 1
ATOM 1604 C C . ILE B 1 57 ? -11.488 19.202 3.823 1 69.47 57 ILE B C 1
ATOM 1606 O O . ILE B 1 57 ? -10.959 19.632 2.795 1 69.47 57 ILE B O 1
ATOM 1610 N N . GLU B 1 58 ? -12.149 19.904 4.734 1 73.48 58 GLU B N 1
ATOM 1611 C CA . GLU B 1 58 ? -12.08 21.36 4.664 1 73.48 58 GLU B CA 1
ATOM 1612 C C . GLU B 1 58 ? -10.64 21.851 4.785 1 73.48 58 GLU B C 1
ATOM 1614 O O . GLU B 1 58 ? -9.862 21.321 5.58 1 73.48 58 GLU B O 1
ATOM 1619 N N . ASP B 1 59 ? -10.393 22.918 4.038 1 81 59 ASP B N 1
ATOM 1620 C CA . ASP B 1 59 ? -9.084 23.56 4.109 1 81 59 ASP B CA 1
ATOM 1621 C C . ASP B 1 59 ? -8.818 24.11 5.508 1 81 59 ASP B C 1
ATOM 1623 O O . ASP B 1 59 ? -9.752 24.333 6.282 1 81 59 ASP B O 1
ATOM 1627 N N . CYS B 1 60 ? -7.543 24.189 5.743 1 86.1 60 CYS B N 1
ATOM 1628 C CA . CYS B 1 60 ? -7.172 24.692 7.061 1 86.1 60 CYS B CA 1
ATOM 1629 C C . CYS B 1 60 ? -7.079 26.213 7.058 1 86.1 60 CYS B C 1
ATOM 1631 O O . CYS B 1 60 ? -6.894 26.826 6.006 1 86.1 60 CYS B O 1
ATOM 1633 N N . GLU B 1 61 ? -7.272 26.795 8.233 1 86.47 61 GLU B N 1
ATOM 1634 C CA . GLU B 1 61 ? -7.299 28.248 8.373 1 86.47 61 GLU B CA 1
ATOM 1635 C C . GLU B 1 61 ? -5.906 28.801 8.658 1 86.47 61 GLU B C 1
ATOM 1637 O O . GLU B 1 61 ? -5.668 30.002 8.514 1 86.47 61 GLU B O 1
ATOM 1642 N N . SER B 1 62 ? -5.079 28.022 9.194 1 91.7 62 SER B N 1
ATOM 1643 C CA . SER B 1 62 ? -3.712 28.408 9.528 1 91.7 62 SER B CA 1
ATOM 1644 C C . SER B 1 62 ? -2.77 27.21 9.475 1 91.7 62 SER B C 1
ATOM 1646 O O . SER B 1 62 ? -3.218 26.062 9.466 1 91.7 62 SER B O 1
ATOM 1648 N N . LYS B 1 63 ? -1.525 27.492 9.481 1 93.79 63 LYS B N 1
ATOM 1649 C CA . LYS B 1 63 ? -0.539 26.417 9.415 1 93.79 63 LYS B CA 1
ATOM 1650 C C . LYS B 1 63 ? -0.616 25.524 10.65 1 93.79 63 LYS B C 1
ATOM 1652 O O . LYS B 1 63 ? -0.593 24.296 10.537 1 93.79 63 LYS B O 1
ATOM 1657 N N . PRO B 1 64 ? -0.795 26.175 11.857 1 91.94 64 PRO B N 1
ATOM 1658 C CA . PRO B 1 64 ? -0.934 25.293 13.018 1 91.94 64 PRO B CA 1
ATOM 1659 C C . PRO B 1 64 ? -2.186 24.421 12.949 1 91.94 64 PRO B C 1
ATOM 1661 O O . PRO B 1 64 ? -2.149 23.251 13.338 1 91.94 64 PRO B O 1
ATOM 1664 N N . ALA B 1 65 ? -3.22 24.901 12.439 1 88.13 65 ALA B N 1
ATOM 1665 C CA . ALA B 1 65 ? -4.46 24.14 12.307 1 88.13 65 ALA B CA 1
ATOM 1666 C C . ALA B 1 65 ? -4.303 23.006 11.298 1 88.13 65 ALA B C 1
ATOM 1668 O O . ALA B 1 65 ? -4.861 21.922 11.481 1 88.13 65 ALA B O 1
ATOM 1669 N N . CYS B 1 66 ? -3.524 23.27 10.309 1 92.76 66 CYS B N 1
ATOM 1670 C CA . CYS B 1 66 ? -3.272 22.244 9.304 1 92.76 66 CYS B CA 1
ATOM 1671 C C . CYS B 1 66 ? -2.443 21.105 9.883 1 92.76 66 CYS B C 1
ATOM 1673 O O . CYS B 1 66 ? -2.755 19.932 9.667 1 92.76 66 CYS B O 1
ATOM 1675 N N . LEU B 1 67 ? -1.441 21.533 10.624 1 93.34 67 LEU B N 1
ATOM 1676 C CA . LEU B 1 67 ? -0.574 20.516 11.21 1 93.34 67 LEU B CA 1
ATOM 1677 C C . LEU B 1 67 ? -1.347 19.643 12.192 1 93.34 67 LEU B C 1
ATOM 1679 O O . LEU B 1 67 ? -1.08 18.445 12.307 1 93.34 67 LEU B O 1
ATOM 1683 N N . LEU B 1 68 ? -2.323 20.194 12.853 1 89.05 68 LEU B N 1
ATOM 1684 C CA . LEU B 1 68 ? -3.17 19.416 13.751 1 89.05 68 LEU B CA 1
ATOM 1685 C C . LEU B 1 68 ? -3.971 18.375 12.977 1 89.05 68 LEU B C 1
ATOM 1687 O O . LEU B 1 68 ? -4.027 17.209 13.372 1 89.05 68 LEU B O 1
ATOM 1691 N N . LYS B 1 69 ? -4.523 18.779 11.859 1 86.82 69 LYS B N 1
ATOM 1692 C CA . LYS B 1 69 ? -5.298 17.869 11.022 1 86.82 69 LYS B CA 1
ATOM 1693 C C . LYS B 1 69 ? -4.405 16.8 10.399 1 86.82 69 LYS B C 1
ATOM 1695 O O . LYS B 1 69 ? -4.761 15.62 10.379 1 86.82 69 LYS B O 1
ATOM 1700 N N . ILE B 1 70 ? -3.296 17.247 9.889 1 91.63 70 ILE B N 1
ATOM 1701 C CA . ILE B 1 70 ? -2.352 16.335 9.252 1 91.63 70 ILE B CA 1
ATOM 1702 C C . ILE B 1 70 ? -1.911 15.268 10.252 1 91.63 70 ILE B C 1
ATOM 1704 O O . ILE B 1 70 ? -1.896 14.077 9.932 1 91.63 70 ILE B O 1
ATOM 1708 N N . GLU B 1 71 ? -1.523 15.708 11.453 1 88.09 71 GLU B N 1
ATOM 1709 C CA . GLU B 1 71 ? -1.127 14.764 12.494 1 88.09 71 GLU B CA 1
ATOM 1710 C C . GLU B 1 71 ? -2.241 13.761 12.782 1 88.09 71 GLU B C 1
ATOM 1712 O O . GLU B 1 71 ? -1.998 12.553 12.832 1 88.09 71 GLU B O 1
ATOM 1717 N N . ASN B 1 72 ? -3.414 14.19 12.905 1 84.43 72 ASN B N 1
ATOM 1718 C CA . ASN B 1 72 ? -4.546 13.342 13.265 1 84.43 72 ASN B CA 1
ATOM 1719 C C . ASN B 1 72 ? -4.877 12.347 12.156 1 84.43 72 ASN B C 1
ATOM 1721 O O . ASN B 1 72 ? -5.011 11.149 12.411 1 84.43 72 ASN B O 1
ATOM 1725 N N . TYR B 1 73 ? -4.921 12.824 10.955 1 85.54 73 TYR B N 1
ATOM 1726 C CA . TYR B 1 73 ? -5.365 11.998 9.838 1 85.54 73 TYR B CA 1
ATOM 1727 C C . TYR B 1 73 ? -4.261 11.047 9.391 1 85.54 73 TYR B C 1
ATOM 1729 O O . TYR B 1 73 ? -4.534 10.02 8.764 1 85.54 73 TYR B O 1
ATOM 1737 N N . THR B 1 74 ? -3.042 11.448 9.644 1 86.89 74 THR B N 1
ATOM 1738 C CA . THR B 1 74 ? -1.911 10.651 9.183 1 86.89 74 THR B CA 1
ATOM 1739 C C . THR B 1 74 ? -1.541 9.589 10.215 1 86.89 74 THR B C 1
ATOM 1741 O O . THR B 1 74 ? -1.24 8.448 9.859 1 86.89 74 THR B O 1
ATOM 1744 N N . LEU B 1 75 ? -1.559 9.911 11.51 1 83.56 75 LEU B N 1
ATOM 1745 C CA . LEU B 1 75 ? -0.894 9.079 12.507 1 83.56 75 LEU B CA 1
ATOM 1746 C C . LEU B 1 75 ? -1.909 8.248 13.285 1 83.56 75 LEU B C 1
ATOM 1748 O O . LEU B 1 75 ? -1.531 7.373 14.068 1 83.56 75 LEU B O 1
ATOM 1752 N N . ASN B 1 76 ? -3.133 8.516 13.055 1 77.37 76 ASN B N 1
ATOM 1753 C CA . ASN B 1 76 ? -4.152 7.709 13.719 1 77.37 76 ASN B CA 1
ATOM 1754 C C . ASN B 1 76 ? -4.846 6.766 12.74 1 77.37 76 ASN B C 1
ATOM 1756 O O . ASN B 1 76 ? -5.132 7.145 11.603 1 77.37 76 ASN B O 1
ATOM 1760 N N . PRO B 1 77 ? -5.025 5.503 13.254 1 71.55 77 PRO B N 1
ATOM 1761 C CA . PRO B 1 77 ? -5.711 4.552 12.376 1 71.55 77 PRO B CA 1
ATOM 1762 C C . PRO B 1 77 ? -7.183 4.898 12.167 1 71.55 77 PRO B C 1
ATOM 1764 O O . PRO B 1 77 ? -7.819 5.471 13.056 1 71.55 77 PRO B O 1
ATOM 1767 N N . ILE B 1 78 ? -7.611 4.765 10.939 1 70.01 78 ILE B N 1
ATOM 1768 C CA . ILE B 1 78 ? -9.032 4.921 10.65 1 70.01 78 ILE B CA 1
ATOM 1769 C C . ILE B 1 78 ? -9.652 3.556 10.36 1 70.01 78 ILE B C 1
ATOM 1771 O O . ILE B 1 78 ? -8.961 2.634 9.921 1 70.01 78 ILE B O 1
ATOM 1775 N N . PRO B 1 79 ? -10.944 3.496 10.7 1 69.13 79 PRO B N 1
ATOM 1776 C CA . PRO B 1 79 ? -11.601 2.262 10.261 1 69.13 79 PRO B CA 1
ATOM 1777 C C . PRO B 1 79 ? -11.44 2.008 8.764 1 69.13 79 PRO B C 1
ATOM 1779 O O . PRO B 1 79 ? -11.549 2.938 7.961 1 69.13 79 PRO B O 1
ATOM 1782 N N . GLY B 1 80 ? -11.064 0.875 8.463 1 67.19 80 GLY B N 1
ATOM 1783 C CA . GLY B 1 80 ? -10.899 0.519 7.063 1 67.19 80 GLY B CA 1
ATOM 1784 C C . GLY B 1 80 ? -9.461 0.613 6.589 1 67.19 80 GLY B C 1
ATOM 1785 O O . GLY B 1 80 ? -9.11 0.063 5.543 1 67.19 80 GLY B O 1
ATOM 1786 N N . CYS B 1 81 ? -8.717 1.395 7.35 1 75.46 81 CYS B N 1
ATOM 1787 C CA . CYS B 1 81 ? -7.312 1.501 6.975 1 75.46 81 CYS B CA 1
ATOM 1788 C C . CYS B 1 81 ? -6.418 1.524 8.21 1 75.46 81 CYS B C 1
ATOM 1790 O O . CYS B 1 81 ? -5.751 2.524 8.48 1 75.46 81 CYS B O 1
ATOM 1792 N N . PRO B 1 82 ? -6.309 0.453 8.84 1 73.27 82 PRO B N 1
ATOM 1793 C CA . PRO B 1 82 ? -5.526 0.417 10.077 1 73.27 82 PRO B CA 1
ATOM 1794 C C . PRO B 1 82 ? -4.023 0.514 9.827 1 73.27 82 PRO B C 1
ATOM 1796 O O . PRO B 1 82 ? -3.267 0.892 10.727 1 73.27 82 PRO B O 1
ATOM 1799 N N . SER B 1 83 ? -3.572 0.256 8.641 1 73.37 83 SER B N 1
ATOM 1800 C CA . SER B 1 83 ? -2.141 0.192 8.361 1 73.37 83 SER B CA 1
ATOM 1801 C C . SER B 1 83 ? -1.603 1.549 7.919 1 73.37 83 SER B C 1
ATOM 1803 O O . SER B 1 83 ? -0.403 1.7 7.685 1 73.37 83 SER B O 1
ATOM 1805 N N . LEU B 1 84 ? -2.452 2.617 7.923 1 79.01 84 LEU B N 1
ATOM 1806 C CA . LEU B 1 84 ? -2.051 3.92 7.403 1 79.01 84 LEU B CA 1
ATOM 1807 C C . LEU B 1 84 ? -0.865 4.475 8.183 1 79.01 84 LEU B C 1
ATOM 1809 O O . LEU B 1 84 ? 0.112 4.939 7.59 1 79.01 84 LEU B O 1
ATOM 1813 N N . PRO B 1 85 ? -0.917 4.335 9.559 1 78.39 85 PRO B N 1
ATOM 1814 C CA . PRO B 1 85 ? 0.189 4.942 10.304 1 78.39 85 PRO B CA 1
ATOM 1815 C C . PRO B 1 85 ? 1.52 4.232 10.066 1 78.39 85 PRO B C 1
ATOM 1817 O O . PRO B 1 85 ? 2.575 4.75 10.439 1 78.39 85 PRO B O 1
ATOM 1820 N N . GLU B 1 86 ? 1.464 3.148 9.425 1 75.29 86 GLU B N 1
ATOM 1821 C CA . GLU B 1 86 ? 2.674 2.367 9.182 1 75.29 86 GLU B CA 1
ATOM 1822 C C . GLU B 1 86 ? 3.303 2.728 7.839 1 75.29 86 GLU B C 1
ATOM 1824 O O . GLU B 1 86 ? 4.409 2.281 7.526 1 75.29 86 GLU B O 1
ATOM 1829 N N . LYS B 1 87 ? 2.644 3.562 7.135 1 80.65 87 LYS B N 1
ATOM 1830 C CA . LYS B 1 87 ? 3.161 3.961 5.829 1 80.65 87 LYS B CA 1
ATOM 1831 C C . LYS B 1 87 ? 4.351 4.905 5.974 1 80.65 87 LYS B C 1
ATOM 1833 O O . LYS B 1 87 ? 4.488 5.588 6.992 1 80.65 87 LYS B O 1
ATOM 1838 N N . ILE B 1 88 ? 5.139 4.955 4.986 1 80.57 88 ILE B N 1
ATOM 1839 C CA . ILE B 1 88 ? 6.386 5.711 5.023 1 80.57 88 ILE B CA 1
ATOM 1840 C C . ILE B 1 88 ? 6.083 7.198 5.19 1 80.57 88 ILE B C 1
ATOM 1842 O O . ILE B 1 88 ? 6.772 7.898 5.937 1 80.57 88 ILE B O 1
ATOM 1846 N N . PHE B 1 89 ? 5.081 7.707 4.517 1 87.26 89 PHE B N 1
ATOM 1847 C CA . PHE B 1 89 ? 4.784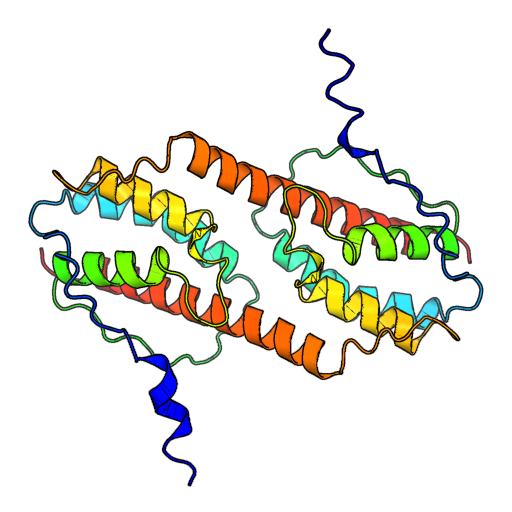 9.13 4.63 1 87.26 89 PHE B CA 1
ATOM 1848 C C . PHE B 1 89 ? 4.327 9.477 6.042 1 87.26 89 PHE B C 1
ATOM 1850 O O . PHE B 1 89 ? 4.483 10.616 6.488 1 87.26 89 PHE B O 1
ATOM 1857 N N . ALA B 1 90 ? 3.638 8.572 6.755 1 88.34 90 ALA B N 1
ATOM 1858 C CA . ALA B 1 90 ? 3.216 8.81 8.133 1 88.34 90 ALA B CA 1
ATOM 1859 C C . ALA B 1 90 ? 4.42 8.923 9.064 1 88.34 90 ALA B C 1
ATOM 1861 O O . ALA B 1 90 ? 4.489 9.833 9.892 1 88.34 90 ALA B O 1
ATOM 1862 N N . TRP B 1 91 ? 5.407 8.127 8.86 1 84.91 91 TRP B N 1
ATOM 1863 C CA . TRP B 1 91 ? 6.63 8.158 9.655 1 84.91 91 TRP B CA 1
ATOM 1864 C C . TRP B 1 91 ? 7.395 9.458 9.426 1 84.91 91 TRP B C 1
ATOM 1866 O O . TRP B 1 91 ? 7.888 10.071 10.376 1 84.91 91 TRP B O 1
ATOM 1876 N N . ARG B 1 92 ? 7.452 9.766 8.223 1 88.26 92 ARG B N 1
ATOM 1877 C CA . ARG B 1 92 ? 8.202 10.972 7.887 1 88.26 92 ARG B CA 1
ATOM 1878 C C . ARG B 1 92 ? 7.477 12.222 8.375 1 88.26 92 ARG B C 1
ATOM 1880 O O . ARG B 1 92 ? 8.114 13.203 8.764 1 88.26 92 ARG B O 1
ATOM 1887 N N . THR B 1 93 ? 6.158 12.178 8.352 1 91.61 93 THR B N 1
ATOM 1888 C CA . THR B 1 93 ? 5.386 13.268 8.94 1 91.61 93 THR B CA 1
ATOM 1889 C C . THR B 1 93 ? 5.689 13.402 10.429 1 91.61 93 THR B C 1
ATOM 1891 O O . THR B 1 93 ? 5.949 14.503 10.918 1 91.61 93 THR B O 1
ATOM 1894 N N . ARG B 1 94 ? 5.66 12.262 11.112 1 89.1 94 ARG B N 1
ATOM 1895 C CA . ARG B 1 94 ? 5.962 12.278 12.54 1 89.1 94 ARG B CA 1
ATOM 1896 C C . ARG B 1 94 ? 7.364 12.819 12.796 1 89.1 94 ARG B C 1
ATOM 1898 O O . ARG B 1 94 ? 7.566 13.634 13.699 1 89.1 94 ARG B O 1
ATOM 1905 N N . ALA B 1 95 ? 8.353 12.339 12.009 1 89.06 95 ALA B N 1
ATOM 1906 C CA . ALA B 1 95 ? 9.735 12.791 12.155 1 89.06 95 ALA B CA 1
ATOM 1907 C C . ALA B 1 95 ? 9.846 14.297 11.939 1 89.06 95 ALA B C 1
ATOM 1909 O O . ALA B 1 95 ? 10.592 14.979 12.645 1 89.06 95 ALA B O 1
ATOM 1910 N N . ALA B 1 96 ? 9.18 14.772 10.935 1 92.31 96 ALA B N 1
ATOM 1911 C CA . ALA B 1 96 ? 9.194 16.206 10.656 1 92.31 96 ALA B CA 1
ATOM 1912 C C . ALA B 1 96 ? 8.647 17 11.838 1 92.31 96 ALA B C 1
ATOM 1914 O O . ALA B 1 96 ? 9.198 18.043 12.202 1 92.31 96 ALA B O 1
ATOM 1915 N N . LEU B 1 97 ? 7.567 16.529 12.443 1 92.43 97 LEU B N 1
ATOM 1916 C CA . LEU B 1 97 ? 6.969 17.228 13.576 1 92.43 97 LEU B CA 1
ATOM 1917 C C . LEU B 1 97 ? 7.89 17.181 14.791 1 92.43 97 LEU B C 1
ATOM 1919 O O . LEU B 1 97 ? 8.074 18.19 15.475 1 92.43 97 LEU B O 1
ATOM 1923 N N . ILE B 1 98 ? 8.482 16.031 15.022 1 89.87 98 ILE B N 1
ATOM 1924 C CA . ILE B 1 98 ? 9.409 15.883 16.139 1 89.87 98 ILE B CA 1
ATOM 1925 C C . ILE B 1 98 ? 10.603 16.815 15.946 1 89.87 98 ILE B C 1
ATOM 1927 O O . ILE B 1 98 ? 11.066 17.447 16.898 1 89.87 98 ILE B O 1
ATOM 1931 N N . GLY B 1 99 ? 11.088 16.929 14.776 1 91.33 99 GLY B N 1
ATOM 1932 C CA . GLY B 1 99 ? 12.299 17.677 14.478 1 91.33 99 GLY B CA 1
ATOM 1933 C C . GLY B 1 99 ? 12.076 19.177 14.427 1 91.33 99 GLY B C 1
ATOM 1934 O O . GLY B 1 99 ? 12.989 19.956 14.711 1 91.33 99 GLY B O 1
ATOM 1935 N N . HIS B 1 100 ? 10.814 19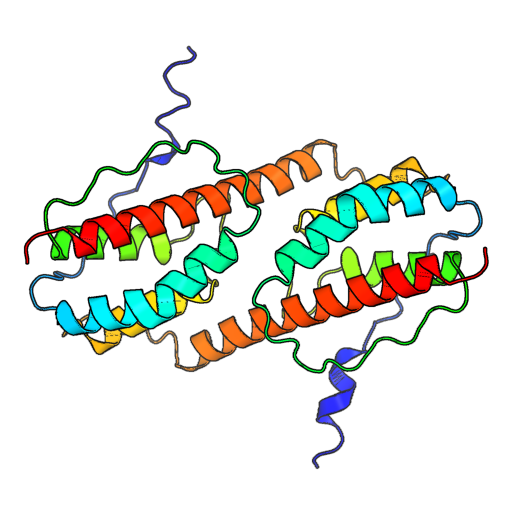.536 14.108 1 95.14 100 HIS B N 1
ATOM 1936 C CA . HIS B 1 100 ? 10.667 20.95 13.781 1 95.14 100 HIS B CA 1
ATOM 1937 C C . HIS B 1 100 ? 9.525 21.582 14.57 1 95.14 100 HIS B C 1
ATOM 1939 O O . HIS B 1 100 ? 9.14 22.723 14.306 1 95.14 100 HIS B O 1
ATOM 1945 N N . CYS B 1 101 ? 8.905 20.874 15.482 1 94.1 101 CYS B N 1
ATOM 1946 C CA . CYS B 1 101 ? 7.921 21.414 16.414 1 94.1 101 CYS B CA 1
ATOM 1947 C C . CYS B 1 101 ? 8.368 21.211 17.857 1 94.1 101 CYS B C 1
ATOM 1949 O O . CYS B 1 101 ? 8.231 20.116 18.405 1 94.1 101 CYS B O 1
ATOM 1951 N N . PRO B 1 102 ? 8.906 22.359 18.461 1 92.24 102 PRO B N 1
ATOM 1952 C CA . PRO B 1 102 ? 9.412 22.244 19.83 1 92.24 102 PRO B CA 1
ATOM 1953 C C . PRO B 1 102 ? 8.373 21.683 20.799 1 92.24 102 PRO B C 1
ATOM 1955 O O . PRO B 1 102 ? 7.221 22.126 20.798 1 92.24 102 PRO B O 1
ATOM 1958 N N . GLY B 1 103 ? 8.729 20.666 21.598 1 86.11 103 GLY B N 1
ATOM 1959 C CA . GLY B 1 103 ? 7.856 20.105 22.617 1 86.11 103 GLY B CA 1
ATOM 1960 C C . GLY B 1 103 ? 6.965 18.994 22.094 1 86.11 103 GLY B C 1
ATOM 1961 O O . GLY B 1 103 ? 6.213 18.384 22.856 1 86.11 103 GLY B O 1
ATOM 1962 N N . TYR B 1 104 ? 6.893 18.885 20.718 1 89.13 104 TYR B N 1
ATOM 1963 C CA . TYR B 1 104 ? 6.101 17.789 20.171 1 89.13 104 TYR B CA 1
ATOM 1964 C C . TYR B 1 104 ? 6.546 16.452 20.752 1 89.13 104 TYR B C 1
ATOM 1966 O O . TYR B 1 104 ? 7.745 16.181 20.855 1 89.13 104 TYR B O 1
ATOM 1974 N N . PRO B 1 105 ? 5.495 15.779 21.255 1 80.22 105 PRO B N 1
ATOM 1975 C CA . PRO B 1 105 ? 5.853 14.533 21.937 1 80.22 105 PRO B CA 1
ATOM 1976 C C . PRO B 1 105 ? 6.611 13.563 21.033 1 80.22 105 PRO B C 1
ATOM 1978 O O . PRO B 1 105 ? 6.262 13.406 19.86 1 80.22 105 PRO B O 1
ATOM 1981 N N . GLU B 1 106 ? 7.764 13.278 21.431 1 65.82 106 GLU B N 1
ATOM 1982 C CA . GLU B 1 106 ? 8.52 12.252 20.719 1 65.82 106 GLU B CA 1
ATOM 1983 C C . GLU B 1 106 ? 8.004 10.855 21.051 1 65.82 106 GLU B C 1
ATOM 1985 O O . GLU B 1 106 ? 8.021 10.441 22.212 1 65.82 106 GLU B O 1
ATOM 1990 N N . THR B 1 107 ? 6.738 10.792 21.075 1 56.07 107 THR B N 1
ATOM 1991 C CA . THR B 1 107 ? 6.419 9.414 21.434 1 56.07 107 THR B CA 1
ATOM 1992 C C . THR B 1 107 ? 7.473 8.455 20.888 1 56.07 107 THR B C 1
ATOM 1994 O O . THR B 1 107 ? 8.024 8.679 19.808 1 56.07 107 THR B O 1
ATOM 1997 N N . GLU B 1 108 ? 8.323 7.824 21.91 1 45.59 108 GLU B N 1
ATOM 1998 C CA . GLU B 1 108 ? 9.429 6.897 21.686 1 45.59 108 GLU B CA 1
ATOM 1999 C C . GLU B 1 108 ? 9.198 6.055 20.434 1 45.59 108 GLU B C 1
ATOM 2001 O O . GLU B 1 108 ? 8.656 4.951 20.514 1 45.59 108 GLU B O 1
ATOM 2006 N N . ARG B 1 109 ? 8.322 6.434 19.61 1 46.65 109 ARG B N 1
ATOM 2007 C CA . ARG B 1 109 ? 8.479 5.476 18.521 1 46.65 109 ARG B CA 1
ATOM 2008 C C . ARG B 1 109 ? 9.912 5.471 17.999 1 46.65 109 ARG B C 1
ATOM 2010 O O . ARG B 1 109 ? 10.445 6.516 17.621 1 46.65 109 ARG B O 1
ATOM 2017 N N . ASN B 1 110 ? 10.879 4.902 18.759 1 44.74 110 ASN B N 1
ATOM 2018 C CA . ASN B 1 110 ? 12.31 4.704 18.553 1 44.74 110 ASN B CA 1
ATOM 2019 C C . ASN B 1 110 ? 12.665 4.678 17.07 1 44.74 110 ASN B C 1
ATOM 2021 O O . ASN B 1 110 ? 11.851 4.27 16.239 1 44.74 110 ASN B O 1
ATOM 2025 N N . ASP B 1 111 ? 13.637 5.532 16.609 1 49.09 111 ASP B N 1
ATOM 2026 C CA . ASP B 1 111 ? 14.377 5.391 15.359 1 49.09 111 ASP B CA 1
ATOM 2027 C C . ASP B 1 111 ? 14.147 4.016 14.737 1 49.09 111 ASP B C 1
ATOM 2029 O O . ASP B 1 111 ? 14.134 3.877 13.512 1 49.09 111 ASP B O 1
ATOM 2033 N N . GLY B 1 112 ? 13.836 3.123 15.618 1 49.62 112 GLY B N 1
ATOM 2034 C CA . GLY B 1 112 ? 13.63 1.742 15.212 1 49.62 112 GLY B CA 1
ATOM 2035 C C . GLY B 1 112 ? 12.323 1.525 14.473 1 49.62 112 GLY B C 1
ATOM 2036 O O . GLY B 1 112 ? 12.237 0.668 13.591 1 49.62 112 GLY B O 1
ATOM 2037 N N . THR B 1 113 ? 11.382 2.493 14.699 1 56.62 113 THR B N 1
ATOM 2038 C CA . THR B 1 113 ? 10.068 2.281 14.102 1 56.62 113 THR B CA 1
ATOM 2039 C C . THR B 1 113 ? 10.069 2.687 12.631 1 56.62 113 THR B C 1
ATOM 2041 O O . THR B 1 113 ? 9.471 2.008 11.794 1 56.62 113 THR B O 1
ATOM 2044 N N . GLN B 1 114 ? 10.742 3.863 12.418 1 62.36 114 GLN B N 1
ATOM 2045 C CA . GLN B 1 114 ? 10.848 4.248 11.014 1 62.36 114 GLN B CA 1
ATOM 2046 C C . GLN B 1 114 ? 11.575 3.178 10.204 1 62.36 114 GLN B C 1
ATOM 2048 O O . GLN B 1 114 ? 11.143 2.823 9.105 1 62.36 114 GLN B O 1
ATOM 2053 N N . GLU B 1 115 ? 12.715 2.863 10.799 1 65.01 115 GLU B N 1
ATOM 2054 C CA . GLU B 1 115 ? 13.495 1.823 10.134 1 65.01 115 GLU B CA 1
ATOM 2055 C C . GLU B 1 115 ? 12.674 0.551 9.948 1 65.01 115 GLU B C 1
ATOM 2057 O O . GLU B 1 115 ? 12.727 -0.08 8.891 1 65.01 115 GLU B O 1
ATOM 2062 N N . MET B 1 116 ? 11.894 0.382 10.93 1 63.63 116 MET B N 1
ATOM 2063 C CA . MET B 1 116 ? 11.088 -0.835 10.882 1 63.63 116 MET B CA 1
ATOM 2064 C C . MET B 1 116 ? 9.989 -0.718 9.832 1 63.63 116 MET B C 1
ATOM 2066 O O . MET B 1 116 ? 9.718 -1.672 9.101 1 63.63 116 MET B O 1
ATOM 2070 N N . ALA B 1 117 ? 9.405 0.496 9.737 1 66.91 117 ALA B N 1
ATOM 2071 C CA . ALA B 1 117 ? 8.347 0.691 8.749 1 66.91 117 ALA B CA 1
ATOM 2072 C C . ALA B 1 117 ? 8.896 0.59 7.329 1 66.91 117 ALA B C 1
ATOM 2074 O O . ALA B 1 117 ? 8.262 -0 6.451 1 66.91 117 ALA B O 1
ATOM 2075 N N . GLN B 1 118 ? 10.035 1.209 7.21 1 71.5 118 GLN B N 1
ATOM 2076 C CA . GLN B 1 118 ? 10.681 1.119 5.905 1 71.5 118 GLN B CA 1
ATOM 2077 C C . GLN B 1 118 ? 11.05 -0.324 5.572 1 71.5 118 GLN B C 1
ATOM 2079 O O . GLN B 1 118 ? 10.925 -0.754 4.424 1 71.5 118 GLN B O 1
ATOM 2084 N N . GLU B 1 119 ? 11.458 -0.973 6.631 1 72.16 119 GLU B N 1
ATOM 2085 C CA . GLU B 1 119 ? 11.835 -2.371 6.442 1 72.16 119 GLU B CA 1
ATOM 2086 C C . GLU B 1 119 ? 10.627 -3.221 6.057 1 72.16 119 GLU B C 1
ATOM 2088 O O . GLU B 1 119 ? 10.714 -4.061 5.159 1 72.16 119 GLU B O 1
ATOM 2093 N N . VAL B 1 120 ? 9.572 -2.944 6.738 1 70.86 120 VAL B N 1
ATOM 2094 C CA . VAL B 1 120 ? 8.35 -3.682 6.439 1 70.86 120 VAL B CA 1
ATOM 2095 C C . VAL B 1 120 ? 7.92 -3.408 5 1 70.86 120 VAL B C 1
ATOM 2097 O O . VAL B 1 120 ? 7.595 -4.336 4.254 1 70.86 120 VAL B O 1
ATOM 2100 N N . GLN B 1 121 ? 7.938 -2.097 4.634 1 75.02 121 GLN B N 1
ATOM 2101 C CA . GLN B 1 121 ? 7.567 -1.738 3.269 1 75.02 121 GLN B CA 1
ATOM 2102 C C . GLN B 1 121 ? 8.489 -2.408 2.254 1 75.02 121 GLN B C 1
ATOM 2104 O O . GLN B 1 121 ? 8.029 -2.91 1.226 1 75.02 121 GLN B O 1
ATOM 2109 N N . ASN B 1 122 ? 9.731 -2.431 2.579 1 75.24 122 ASN B N 1
ATOM 2110 C CA . ASN B 1 122 ? 10.704 -3.04 1.679 1 75.24 122 ASN B CA 1
ATOM 2111 C C . ASN B 1 122 ? 10.486 -4.545 1.553 1 75.24 122 ASN B C 1
ATOM 2113 O O . ASN B 1 122 ? 10.632 -5.11 0.468 1 75.24 122 ASN B O 1
ATOM 2117 N N . ILE B 1 123 ? 10.181 -5.139 2.666 1 75.52 123 ILE B N 1
ATOM 2118 C CA . ILE B 1 123 ? 9.921 -6.574 2.666 1 75.52 123 ILE B CA 1
ATOM 2119 C C . ILE B 1 123 ? 8.701 -6.878 1.799 1 75.52 123 ILE B C 1
ATOM 2121 O O . ILE B 1 123 ? 8.722 -7.811 0.993 1 75.52 123 ILE B O 1
ATOM 2125 N N . CYS B 1 124 ? 7.7 -6.003 1.926 1 78.42 124 CYS B N 1
ATOM 2126 C CA . CYS B 1 124 ? 6.481 -6.227 1.156 1 78.42 124 CYS B CA 1
ATOM 2127 C C . CYS B 1 124 ? 6.721 -5.981 -0.328 1 78.42 124 CYS B C 1
ATOM 2129 O O . CYS B 1 124 ? 6.247 -6.743 -1.173 1 78.42 124 CYS B O 1
ATOM 2131 N N . LEU B 1 125 ? 7.523 -4.991 -0.608 1 80.14 125 LEU B N 1
ATOM 2132 C CA . LEU B 1 125 ? 7.861 -4.699 -1.997 1 80.14 125 LEU B CA 1
ATOM 2133 C C . LEU B 1 125 ? 8.685 -5.829 -2.605 1 80.14 125 LEU B C 1
ATOM 2135 O O . LEU B 1 125 ? 8.482 -6.196 -3.764 1 80.14 125 LEU B O 1
ATOM 2139 N N . ASN B 1 126 ? 9.62 -6.341 -1.796 1 80.49 126 ASN B N 1
ATOM 2140 C CA . ASN B 1 126 ? 10.406 -7.48 -2.257 1 80.49 126 ASN B CA 1
ATOM 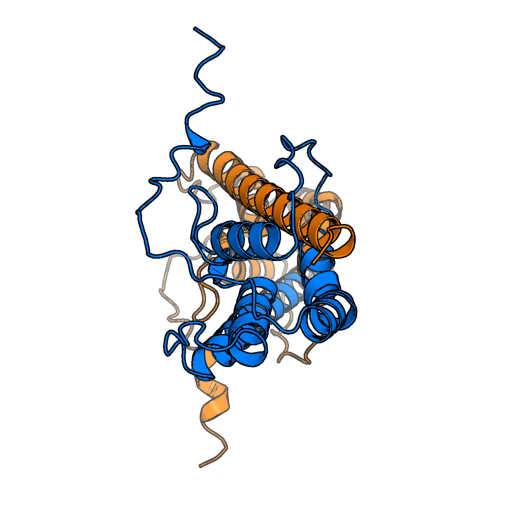2141 C C . ASN B 1 126 ? 9.521 -8.684 -2.569 1 80.49 126 ASN B C 1
ATOM 2143 O O . ASN B 1 126 ? 9.687 -9.331 -3.604 1 80.49 126 ASN B O 1
ATOM 2147 N N . GLN B 1 127 ? 8.634 -8.948 -1.652 1 83.26 127 GLN B N 1
ATOM 2148 C CA . GLN B 1 127 ? 7.731 -10.071 -1.883 1 83.26 127 GLN B CA 1
ATOM 2149 C C . GLN B 1 127 ? 6.891 -9.853 -3.138 1 83.26 127 GLN B C 1
ATOM 2151 O O . GLN B 1 127 ? 6.688 -10.78 -3.924 1 83.26 127 GLN B O 1
ATOM 2156 N N . THR B 1 128 ? 6.403 -8.674 -3.335 1 84.52 128 THR B N 1
ATOM 2157 C CA . THR B 1 128 ? 5.606 -8.348 -4.512 1 84.52 128 THR B CA 1
ATOM 2158 C C . THR B 1 128 ? 6.424 -8.533 -5.787 1 84.52 128 THR B C 1
ATOM 2160 O O . THR B 1 128 ? 5.925 -9.069 -6.778 1 84.52 128 THR B O 1
ATOM 2163 N N . SER B 1 129 ? 7.688 -8.105 -5.748 1 84.14 129 SER B N 1
ATOM 2164 C CA . SER B 1 129 ? 8.57 -8.275 -6.898 1 84.14 129 SER B CA 1
ATOM 2165 C C . SER B 1 129 ? 8.795 -9.751 -7.209 1 84.14 129 SER B C 1
ATOM 2167 O O . SER B 1 129 ? 8.85 -10.143 -8.377 1 84.14 129 SER B O 1
ATOM 2169 N N . GLN B 1 130 ? 8.935 -10.509 -6.154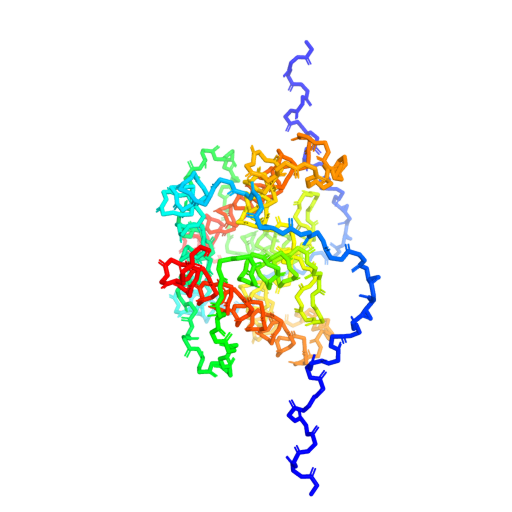 1 84.28 130 GLN B N 1
ATOM 2170 C CA . GLN B 1 130 ? 9.107 -11.944 -6.356 1 84.28 130 GLN B CA 1
ATOM 2171 C C . GLN B 1 130 ? 7.866 -12.562 -6.994 1 84.28 130 GLN B C 1
ATOM 2173 O O . GLN B 1 130 ? 7.975 -13.438 -7.854 1 84.28 130 GLN B O 1
ATOM 2178 N N . ILE B 1 131 ? 6.723 -12.167 -6.585 1 87.46 131 ILE B N 1
ATOM 2179 C CA . ILE B 1 131 ? 5.476 -12.674 -7.148 1 87.46 131 ILE B CA 1
ATOM 2180 C C . ILE B 1 131 ? 5.385 -12.296 -8.625 1 87.46 131 ILE B C 1
ATOM 2182 O O . ILE B 1 131 ? 4.979 -13.11 -9.457 1 87.46 131 ILE B O 1
ATOM 2186 N N . LEU B 1 132 ? 5.798 -11.077 -8.974 1 88.2 132 LEU B N 1
ATOM 2187 C CA . LEU B 1 132 ? 5.838 -10.653 -10.369 1 88.2 132 LEU B CA 1
ATOM 2188 C C . LEU B 1 132 ? 6.738 -11.57 -11.19 1 88.2 132 LEU B C 1
ATOM 2190 O O . LEU B 1 132 ? 6.379 -11.967 -12.301 1 88.2 132 LEU B O 1
ATOM 2194 N N . ARG B 1 133 ? 7.838 -11.911 -10.632 1 84.91 133 ARG B N 1
ATOM 2195 C CA . ARG B 1 133 ? 8.779 -12.792 -11.316 1 84.91 133 ARG B CA 1
ATOM 2196 C C . ARG B 1 133 ? 8.185 -14.183 -11.51 1 84.91 133 ARG B C 1
ATOM 2198 O O . ARG B 1 133 ? 8.386 -14.809 -12.553 1 84.91 133 ARG B O 1
ATOM 2205 N N . LEU B 1 134 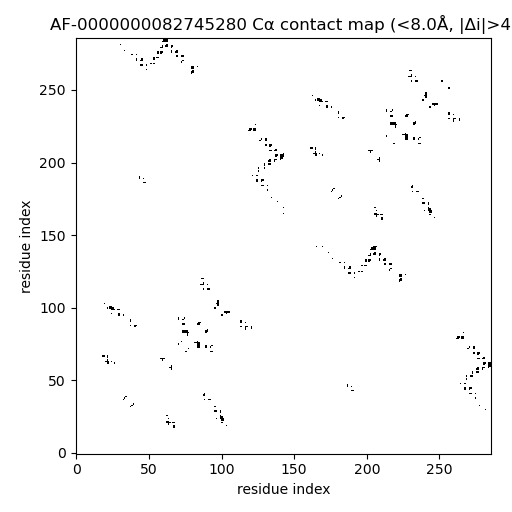? 7.511 -14.639 -10.517 1 89.28 134 LEU B N 1
ATOM 2206 C CA . LEU B 1 134 ? 6.892 -15.956 -10.62 1 89.28 134 LEU B CA 1
ATOM 2207 C C . LEU B 1 134 ? 5.844 -15.979 -11.727 1 89.28 134 LEU B C 1
ATOM 2209 O O . LEU B 1 134 ? 5.728 -16.966 -12.458 1 89.28 134 LEU B O 1
ATOM 2213 N N . TRP B 1 135 ? 5.069 -14.914 -11.85 1 92.64 135 TRP B N 1
ATOM 2214 C CA . TRP B 1 135 ? 4.1 -14.827 -12.938 1 92.64 135 TRP B CA 1
ATOM 2215 C C . TRP B 1 135 ? 4.801 -14.816 -14.292 1 92.64 135 TRP B C 1
ATOM 2217 O O . TRP B 1 135 ? 4.317 -15.416 -15.254 1 92.64 135 TRP B O 1
ATOM 2227 N N . TYR B 1 136 ? 5.878 -14.128 -14.382 1 87.61 136 TYR B N 1
ATOM 2228 C CA . TYR B 1 136 ? 6.673 -14.147 -15.605 1 87.61 136 TYR B CA 1
ATOM 2229 C C . TYR B 1 136 ? 7.138 -15.562 -15.931 1 87.61 136 TYR B C 1
ATOM 2231 O O . TYR B 1 136 ? 7.044 -16.004 -17.078 1 87.61 136 TYR B O 1
ATOM 2239 N N . SER B 1 137 ? 7.647 -16.218 -14.934 1 88.76 137 SER B N 1
ATOM 2240 C CA . SER B 1 137 ? 8.057 -17.607 -15.109 1 88.76 137 SER B CA 1
ATOM 2241 C C . SER B 1 137 ? 6.89 -18.474 -15.571 1 88.76 137 SER B C 1
ATOM 2243 O O . SER B 1 137 ? 7.061 -19.354 -16.417 1 88.76 137 SER B O 1
ATOM 2245 N N . PHE B 1 138 ? 5.742 -18.228 -15.023 1 92.15 138 PHE B N 1
ATOM 2246 C CA . PHE B 1 138 ? 4.531 -18.946 -15.402 1 92.15 138 PHE B CA 1
ATOM 2247 C C . PHE B 1 138 ? 4.243 -18.776 -16.889 1 92.15 138 PHE B C 1
ATOM 2249 O O . PHE B 1 138 ? 3.913 -19.743 -17.578 1 92.15 138 PHE B O 1
ATOM 2256 N N . MET B 1 139 ? 4.393 -17.61 -17.377 1 90.22 139 MET B N 1
ATOM 2257 C CA . MET B 1 139 ? 4.107 -17.32 -18.78 1 90.22 139 MET B CA 1
ATOM 2258 C C . MET B 1 139 ? 5.079 -18.055 -19.697 1 90.22 139 MET B C 1
ATOM 2260 O O . MET B 1 139 ? 4.72 -18.432 -20.814 1 90.22 139 MET B O 1
ATOM 2264 N N . GLN B 1 140 ? 6.211 -18.318 -19.188 1 88.76 140 GLN B N 1
ATOM 2265 C CA . GLN B 1 140 ? 7.256 -18.918 -20.01 1 88.76 140 GLN B CA 1
ATOM 2266 C C . GLN B 1 140 ? 7.308 -20.431 -19.816 1 88.76 140 GLN B C 1
ATOM 2268 O O . GLN B 1 140 ? 7.953 -21.139 -20.592 1 88.76 140 GLN B O 1
ATOM 2273 N N . SER B 1 141 ? 6.649 -20.925 -18.889 1 88.65 141 SER B N 1
ATOM 2274 C CA . SER B 1 141 ? 6.786 -22.333 -18.53 1 88.65 141 SER B CA 1
ATOM 2275 C C . SER B 1 141 ? 5.863 -23.21 -19.371 1 88.65 141 SER B C 1
ATOM 2277 O O . SER B 1 141 ? 4.783 -22.774 -19.775 1 88.65 141 SER B O 1
ATOM 2279 N N . PRO B 1 142 ? 6.367 -24.46 -19.629 1 86.15 142 PRO B N 1
ATOM 2280 C CA . PRO B 1 142 ? 5.501 -25.415 -20.326 1 86.15 142 PRO B CA 1
ATOM 2281 C C . PRO B 1 142 ? 4.325 -25.878 -19.47 1 86.15 142 PRO B C 1
ATOM 2283 O O . PRO B 1 142 ? 4.371 -25.774 -18.242 1 86.15 142 PRO B O 1
ATOM 2286 N N . GLU B 1 143 ? 3.2 -26.312 -20.086 1 84.85 143 GLU B N 1
ATOM 2287 C CA . GLU B 1 143 ? 1.998 -26.761 -19.39 1 84.85 143 GLU B CA 1
ATOM 2288 C C . GLU B 1 143 ? 2.179 -28.169 -18.83 1 84.85 143 GLU B C 1
ATOM 2290 O O . GLU B 1 143 ? 2.937 -28.97 -19.382 1 84.85 143 GLU B O 1
#

Organism: Mus caroli (NCBI:txid10089)

pLDDT: mean 73.98, std 20.68, range [20.38, 96.23]

InterPro domains:
  IPR029189 Thymic stromal lymphopoietin [PF15216] (20-140)
  IPR029189 Thymic stromal lymphopoietin [PTHR38003] (2-140)
  IPR038329 Thymic stromal lymphopoietin superfamily [G3DSA:1.20.1250.90] (20-143)

Nearest PDB structures (foldseek):
  4nn5-assembly1_A  TM=7.335E-01  e=1.713E-11  Mus musculus
  4nn7-assembly1_A  TM=7.355E-01  e=1.519E-11  Mus musculus
  5j11-assembly1_A  TM=8.382E-01  e=2.321E-06  Homo sapiens
  5j12-assembly1_A  TM=8.261E-01  e=6.089E-06  Homo sapiens
  8qfz-assembly1_A  TM=7.182E-01  e=2.057E-06  Homo sapiens

Radius of gyration: 21.78 Å; Cα contacts (8 Å, |Δi|>4): 292; chains: 2; bounding box: 63×63×46 Å

Secondary structure (DSSP, 8-state):
--SGGGSGGG-----------GGGS-HHHHHHHIIIIIHHHHHHHTTT-------PPPPPSSHHHHHHHHHHHHHS-BTTBTTGGGSHHHHHHHHHHHHHSTT-------HHHHHHHHHHHHHHHHHHHHHHHHHHHHHHS--/--SGGGTTTT-----------GGGS-HHHHHHHIIIIIHHHHHHHTTT-------PPPPPSSHHHHHHHHHHHHHS-BTTBTTGGGSHHHHHHHHHHHHHSTT-------HHHHHHHHHHHHHHHHHHHHHHHHHHHHHHS--

Foldseek 3Di:
DPPPVVPVQPPPPPPVPPQDQQPQFPVVQLVVCCVPPLVVQVVVVCPPPPPPPDDDDDDAPDPRRVLSVCLPVQQCAGVPGRCRCLGLSNVSSLVSCVVTRPPPDPPPPPVVSNVVSVVVVVVVVVVVVVVVVVVVVVVVDDD/DPPPVPPPFPPPVPPVPPQDQQPQFPVVQLVVLCVPPLVVQVVVVCVPPPPPPDDDDDDAPDPRRVLSVCLPVQQCAGVPGRCRCLGLSNVSSLVSCVVTRPPPDPPPPPVVSNVVSVVVVVVVVVVVVVVVVVVVVVVVDDD